Protein 8DP9 (pdb70)

InterPro domains:
  IPR000086 NUDIX hydrolase domain [PF00293] (39-153)
  IPR000086 NUDIX hydrolase domain [PS51462] (26-163)
  IPR015797 NUDIX hydrolase-like domain superfamily [SSF55811] (31-164)

Solvent-accessible surface area: 12176 Å² total; per-residue (Å²): 101,31,134,67,26,39,0,0,0,0,1,6,0,63,3,86,88,47,32,25,0,0,8,0,2,48,103,117,110,158,14,22,23,2,4,79,16,64,0,96,146,128,10,103,110,80,21,5,80,0,0,30,43,5,0,35,58,22,10,0,4,23,17,87,43,90,68,78,15,67,76,19,82,34,113,48,173,126,30,42,0,36,0,6,0,0,29,2,58,68,13,0,128,40,84,104,0,30,57,16,87,100,32,9,19,19,9,3,96,30,96,49,0,107,91,69,0,114,45,66,20,0,35,64,0,17,76,58,3,82,100,64,54,142,81,28,142,74,21,38,0,0,0,0,1,1,0,61,7,80,88,56,31,35,0,0,10,0,2,61,137,210,11,18,37,4,4,111,17,62,0,86,119,132,10,91,112,85,19,2,80,0,0,34,42,8,0,34,64,14,10,0,4,35,16,103,59,91,70,69,17,69,77,18,85,37,109,48,164,124,27,42,2,28,0,4,0,0,27,1,38,89,11,1,124,40,83,110,1,30,55,15,87,98,53,15,20,20,9,3,96,31,97,45,0,113,88,66,7,86,160,64,20,0,60,64,0,10,66,58,1,76,87,59,55

Foldseek 3Di:
DPPQEKEFEFEWEQDPVRFIKTKWWDDPVQFIGTQMDHQDPVCPVPCQVVNQVSCCQAPQFGFGWPDWFDWDADDPCRHTYIYTYTYTDGGDPDPNNPDHDDIDMDIGGLVPPQVRHDDPVRNVSCVRPVVVD/DFDPFEKEFEFEKEQDDVRFIKTKWWPLLFTGTFMDTQHPVCVVPSVVVNQVSCCQAPQFGFDWDDKFDWDADDPCSHIYIYTYTYTDGGDPDPNNPDHNDIDMDIGGLVPRCVRHDDPVRNVNCVGPSVVD

Radius of gyration: 19.18 Å; Cα contacts (8 Å, |Δi|>4): 666; chains: 2; bounding box: 40×34×60 Å

Secondary structure (DSSP, 8-state):
--TTEEEEEEEEEE-TTS-EEEEEEE----B-B-EEEEPPGGGTT-HHHHHHHHHHHHHSEEEEEEEEPPPEEE----EEEEEEEEEEEEE---GGGGSPPPEEEEEE-GGGHHHHB-SHHHHHHHHHHGGG-/-EEEEEEEEEEEEEE-TTS-EEEEEE-----B-EEEEEEGGGTT-THHHHHHHHHHHHSEEEEEEEEPPPEEE----EEEEEEEEEEEEEP--GGGGS---EEEEEE-HHHHGGG--SHHHHHHHHHHGGG-

Nearest PDB structures (foldseek):
  8dp9-assembly1_A  TM=1.008E+00  e=2.510E-28  Melampsora lini
  8dp9-assembly2_B  TM=9.997E-01  e=8.146E-26  Melampsora lini
  8dp8-assembly1_B  TM=9.880E-01  e=1.996E-24  Melampsora lini
  8dp8-assembly2_A  TM=9.921E-01  e=5.341E-24  Melampsora lini
  2duk-assembly1_A  TM=7.812E-01  e=3.404E-07  Mus musculus

Organism: Melampsora lini (NCBI:txid5261)

Sequence (265 aa):
DLENVKAIAIVYRELSDGSQTVLLAKMKGKGWMFVRGHVRRKDEEADPGVAAIREETQEETGFTGMVKQSGAPFTQPGSVITIHPHIVQVQEASKSKDTEDTVKREFLWVRPSEVRSKLQRAEMIQAWDQLHSFFFNDLENVKAIAIVYRELSDGSQTVLLAKMKGWMFVRGHVRKDEEADDPGVAAIRETQEEETGFTGMVKQSGAPFTQPGSVITIHPHIVQVQEASKSKDTEDTVKREFLWVRPSEVRSKLQRAEMIQAWDQLHSFFF

B-factor: mean 31.8, std 15.02, range [11.5, 102.67]

Structure (mmCIF, N/CA/C/O backbone):
data_8DP9
#
_entry.id   8DP9
#
_cell.length_a   80.059
_cell.length_b   80.059
_cell.length_c   293.949
_cell.angle_alpha   90.000
_cell.angle_beta   90.000
_cell.angle_gamma   120.000
#
_symmetry.space_group_name_H-M   'P 61 2 2'
#
loop_
_entity.id
_entity.type
_entity.pdbx_description
1 polymer AvrM14-B
2 non-polymer 'SULFATE ION'
3 water water
#
loop_
_atom_site.group_PDB
_atom_site.id
_atom_site.type_symbol
_atom_site.label_atom_id
_atom_site.label_alt_id
_atom_site.label_comp_id
_atom_site.label_asym_id
_atom_site.label_entity_id
_atom_site.label_seq_id
_atom_site.pdbx_PDB_ins_code
_atom_site.Cartn_x
_atom_site.Cartn_y
_atom_site.Cartn_z
_atom_site.occupancy
_atom_site.B_iso_or_equiv
_atom_site.auth_seq_id
_atom_site.auth_comp_id
_atom_site.auth_asym_id
_atom_site.auth_atom_id
_atom_site.pdbx_PDB_model_num
ATOM 1 N N . ASP A 1 7 ? -15.73000 -23.95400 19.19200 1.000 60.66780 25 ASP A N 1
ATOM 2 C CA . ASP A 1 7 ? -14.28800 -24.03500 19.00800 1.000 62.94439 25 ASP A CA 1
ATOM 3 C C . ASP A 1 7 ? -13.53700 -23.91500 20.32700 1.000 63.17336 25 ASP A C 1
ATOM 4 O O . ASP A 1 7 ? -13.92300 -23.15200 21.21700 1.000 62.54171 25 ASP A O 1
ATOM 9 N N . LEU A 1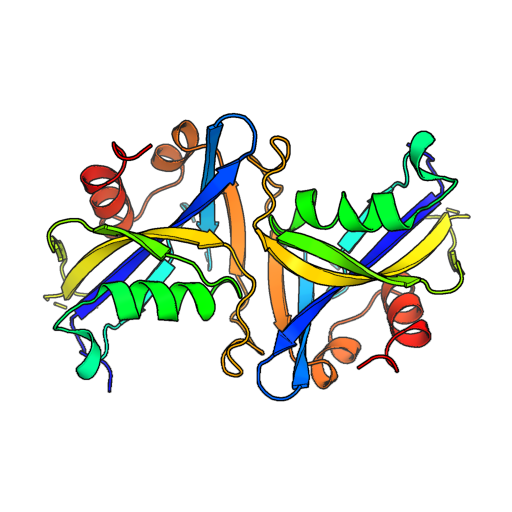 8 ? -12.45700 -24.68400 20.43900 1.000 59.17025 26 LEU A N 1
ATOM 10 C CA . LEU A 1 8 ? -11.45300 -24.48600 21.47800 1.000 60.13879 26 LEU A CA 1
ATOM 11 C C . LEU A 1 8 ? -10.56500 -23.33500 21.02200 1.000 60.89151 26 LEU A C 1
ATOM 12 O O . LEU A 1 8 ? -9.85600 -23.45900 20.02000 1.000 64.09453 26 LEU A O 1
ATOM 17 N N . GLU A 1 9 ? -10.60500 -22.20500 21.73400 1.000 62.87333 27 GLU A N 1
ATOM 18 C CA . GLU A 1 9 ? -9.95300 -21.01800 21.19200 1.000 63.02598 27 GLU A CA 1
ATOM 19 C C . GLU A 1 9 ? -8.43400 -21.14100 21.14800 1.000 63.53393 27 GLU A C 1
ATOM 20 O O . GLU A 1 9 ? -7.79700 -20.44900 20.34700 1.000 70.07682 27 GLU A O 1
ATOM 26 N N . ASN A 1 10 ? -7.83700 -22.01200 21.96500 1.000 52.87213 28 ASN A N 1
ATOM 27 C CA . ASN A 1 10 ? -6.38400 -22.13900 21.99700 1.000 44.19477 28 ASN A CA 1
ATOM 28 C C . ASN A 1 10 ? -5.89700 -23.53600 21.62600 1.000 40.70488 28 ASN A C 1
ATOM 29 O O . ASN A 1 10 ? -4.79400 -23.92500 22.01600 1.000 39.62054 28 ASN A O 1
ATOM 34 N N . VAL A 1 11 ? -6.68200 -24.29800 20.86800 1.000 38.94677 29 VAL A N 1
ATOM 35 C CA . VAL A 1 11 ? -6.25200 -25.59500 20.36200 1.000 34.98051 29 VAL A CA 1
ATOM 36 C C . VAL A 1 11 ? -6.46300 -25.60000 18.85400 1.000 35.60427 29 VAL A C 1
ATOM 37 O O . VAL A 1 11 ? -7.55900 -25.28700 18.37700 1.000 34.24095 29 VAL A O 1
ATOM 41 N N . LYS A 1 12 ? -5.40800 -25.92500 18.10800 1.000 32.48547 30 LYS A N 1
ATOM 42 C CA . LYS A 1 12 ? -5.45300 -25.91300 16.65200 1.000 31.33797 30 LYS A CA 1
ATOM 43 C C . LYS A 1 12 ? -4.95100 -27.24000 16.10700 1.000 28.01652 30 LYS A C 1
ATOM 44 O O . LYS A 1 12 ? -4.22100 -27.98100 16.77400 1.000 27.38486 30 LYS A O 1
ATOM 50 N N . ALA A 1 13 ? -5.35600 -27.53300 14.87400 1.000 24.89772 31 ALA A N 1
ATOM 51 C CA . ALA A 1 13 ? -4.85400 -28.67900 14.13500 1.000 22.61850 31 ALA A CA 1
ATOM 52 C C . ALA A 1 13 ? -4.17400 -28.19200 12.86800 1.000 18.24429 31 ALA A C 1
ATOM 53 O O . ALA A 1 13 ? -4.66200 -27.26800 12.20600 1.000 24.91351 31 ALA A O 1
ATOM 55 N N . ILE A 1 14 ? -3.03800 -28.80300 12.53800 1.000 20.77618 32 ILE A N 1
ATOM 56 C CA . ILE A 1 14 ? -2.38600 -28.60100 11.25400 1.000 18.54170 32 ILE A CA 1
ATOM 57 C C . ILE A 1 14 ? -2.45700 -29.90900 10.48600 1.000 21.19991 32 ILE A C 1
ATOM 58 O O . ILE A 1 14 ? -2.29100 -30.98900 11.06400 1.000 25.62939 32 ILE A O 1
ATOM 63 N N . ALA A 1 15 ? -2.74000 -29.81800 9.18800 1.000 20.20505 33 ALA A N 1
ATOM 64 C CA . ALA A 1 15 ? -2.70600 -30.98100 8.31400 1.000 18.42063 33 ALA A CA 1
ATOM 65 C C . ALA A 1 15 ? -1.71700 -30.69900 7.20000 1.000 19.87870 33 ALA A C 1
ATOM 66 O O . ALA A 1 15 ? -1.91400 -29.76300 6.41600 1.000 19.35495 33 ALA A O 1
ATOM 68 N N . ILE A 1 16 ? -0.64900 -31.49100 7.15100 1.000 18.54959 34 ILE A N 1
ATOM 69 C CA . ILE A 1 16 ? 0.27100 -31.50300 6.01800 1.000 18.24166 34 ILE A CA 1
ATOM 70 C C . ILE A 1 16 ? -0.35200 -32.44100 4.99200 1.000 19.05492 34 ILE A C 1
ATOM 71 O O . ILE A 1 16 ? -0.34500 -33.66200 5.16600 1.000 19.36811 34 ILE A O 1
ATOM 76 N N . VAL A 1 17 ? -0.91800 -31.86400 3.93400 1.000 18.60486 35 VAL A N 1
ATOM 77 C CA . VAL A 1 17 ? -1.72500 -32.59700 2.96700 1.000 18.79699 35 VAL A CA 1
ATOM 78 C C . VAL A 1 17 ? -0.81500 -33.07500 1.84300 1.000 18.91016 35 VAL A C 1
ATOM 79 O O . VAL A 1 17 ? -0.02600 -32.29000 1.30000 1.000 18.97333 35 VAL A O 1
ATOM 83 N N . TYR A 1 18 ? -0.91100 -34.36000 1.48900 1.000 18.17060 36 TYR A N 1
ATOM 84 C CA . TYR A 1 18 ? -0.10500 -34.87000 0.38500 1.000 18.29956 36 TYR A CA 1
ATOM 85 C C . TYR A 1 18 ? -0.92000 -35.84300 -0.45700 1.000 20.62089 36 TYR A C 1
ATOM 86 O O . TYR A 1 18 ? -1.96100 -36.35400 -0.03000 1.000 18.78909 36 TYR A O 1
ATOM 95 N N . ARG A 1 19 ? -0.42800 -36.08900 -1.67400 1.000 15.62819 37 ARG A N 1
ATOM 96 C CA . ARG A 1 19 ? -0.92100 -37.15400 -2.53700 1.000 14.74387 37 ARG A CA 1
ATOM 97 C C . ARG A 1 19 ? 0.19100 -38.15800 -2.78300 1.000 19.13650 37 ARG A C 1
ATOM 98 O O . ARG A 1 19 ? 1.35100 -37.77700 -2.96000 1.000 20.38929 37 ARG A O 1
ATOM 106 N N . GLU A 1 20 ? -0.17500 -39.43700 -2.80600 1.000 18.37589 38 GLU A N 1
ATOM 107 C CA . GLU A 1 20 ? 0.74200 -40.51100 -3.15400 1.000 19.82343 38 GLU A CA 1
ATOM 108 C C . GLU A 1 20 ? 0.76100 -40.68000 -4.66800 1.000 22.71062 38 GLU A C 1
ATOM 109 O O . GLU A 1 20 ? -0.29700 -40.81400 -5.29400 1.000 23.76864 38 GLU A O 1
ATOM 115 N N . LEU A 1 21 ? 1.95500 -40.68600 -5.25100 1.000 23.29753 39 LEU A N 1
ATOM 116 C CA . LEU A 1 21 ? 2.08300 -40.75800 -6.69800 1.000 23.91339 39 LEU A CA 1
ATOM 117 C C . LEU A 1 21 ? 2.43000 -42.17900 -7.12500 1.000 26.67951 39 LEU A C 1
ATOM 118 O O . LEU A 1 21 ? 2.77600 -43.03600 -6.31100 1.000 27.49803 39 LEU A O 1
ATOM 123 N N . SER A 1 22 ? 2.30900 -42.42400 -8.43000 1.000 28.19812 40 SER A N 1
ATOM 124 C CA . SER A 1 22 ? 2.36600 -43.78900 -8.94200 1.000 31.85908 40 SER A CA 1
ATOM 125 C C . SER A 1 22 ? 3.72400 -44.44300 -8.71800 1.000 34.98051 40 SER A C 1
ATOM 126 O O . SER A 1 22 ? 3.81400 -45.67600 -8.66300 1.000 38.72306 40 SER A O 1
ATOM 129 N N . ASP A 1 23 ? 4.78900 -43.65300 -8.60300 1.000 34.78575 41 ASP A N 1
ATOM 130 C CA . ASP A 1 23 ? 6.12700 -44.19600 -8.41100 1.000 33.43822 41 ASP A CA 1
ATOM 131 C C . ASP A 1 23 ? 6.51300 -44.32400 -6.94300 1.000 34.39360 41 ASP A C 1
ATOM 132 O O . ASP A 1 23 ? 7.66700 -44.64300 -6.64600 1.000 37.93613 41 ASP A O 1
ATOM 137 N N . GLY A 1 24 ? 5.58700 -44.08000 -6.02300 1.000 31.63011 42 GLY A N 1
ATOM 138 C CA . GLY A 1 24 ? 5.90300 -44.15300 -4.61300 1.000 31.94857 42 GLY A CA 1
ATOM 139 C C . GLY A 1 24 ? 6.43600 -42.87200 -4.01000 1.000 30.17993 42 GLY A C 1
ATOM 140 O O . GLY A 1 24 ? 6.77700 -42.86200 -2.82000 1.000 31.76697 42 GLY A O 1
ATOM 141 N N . SER A 1 25 ? 6.51800 -41.79200 -4.78400 1.000 25.94522 43 SER A N 1
ATOM 142 C CA . SER A 1 25 ? 6.87900 -40.48900 -4.24900 1.000 26.21104 43 SE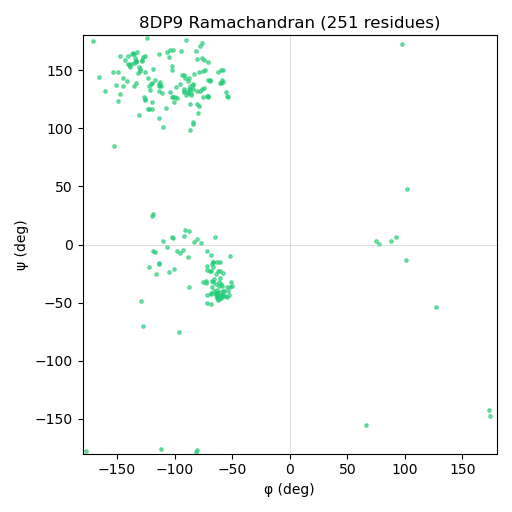R A CA 1
ATOM 143 C C . SER A 1 25 ? 5.61100 -39.75400 -3.82900 1.000 25.66887 43 SER A C 1
ATOM 144 O O . SER A 1 25 ? 4.49400 -40.23700 -4.02500 1.000 23.63704 43 SER A O 1
ATOM 147 N N . GLN A 1 26 ? 5.78400 -38.56800 -3.24200 1.000 21.70523 44 GLN A N 1
ATOM 148 C CA . GLN A 1 26 ? 4.68000 -37.77400 -2.73800 1.000 21.41046 44 GLN A CA 1
ATOM 149 C C . GLN A 1 26 ? 4.75400 -36.36500 -3.30100 1.000 21.09200 44 GLN A C 1
ATOM 150 O O . GLN A 1 26 ? 5.79800 -35.91200 -3.77400 1.000 21.97369 44 GLN A O 1
ATOM 156 N N . THR A 1 27 ? 3.62400 -35.67300 -3.23400 1.000 17.90215 45 THR A N 1
ATOM 157 C CA . THR A 1 27 ? 3.54700 -34.25500 -3.53400 1.000 17.41261 45 THR A CA 1
ATOM 158 C C . THR A 1 27 ? 2.73800 -33.58700 -2.42900 1.000 20.67616 45 THR A C 1
ATOM 159 O O . THR A 1 27 ? 1.74400 -34.15000 -1.95700 1.000 21.73418 45 THR A O 1
ATOM 163 N N . VAL A 1 28 ? 3.18400 -32.40400 -1.99100 1.000 17.89688 46 VAL A N 1
ATOM 164 C CA . VAL A 1 28 ? 2.65000 -31.74400 -0.79900 1.000 20.36560 46 VAL A CA 1
ATOM 165 C C . VAL A 1 28 ? 1.89800 -30.48400 -1.21700 1.000 18.99438 46 VAL A C 1
ATOM 166 O O . VAL A 1 28 ? 2.38100 -29.70500 -2.05000 1.000 21.10253 46 VAL A O 1
ATOM 170 N N . LEU A 1 29 ? 0.72500 -30.27200 -0.62000 1.000 19.92344 47 LEU A N 1
ATOM 171 C CA . LEU A 1 29 ? -0.09200 -29.10500 -0.92000 1.000 19.53655 47 LEU A CA 1
ATOM 172 C C . LEU A 1 29 ? 0.27600 -27.95700 0.00600 1.000 22.66324 47 LEU A C 1
ATOM 173 O O . LEU A 1 29 ? 0.30500 -28.12800 1.23000 1.000 25.62939 47 LEU A O 1
ATOM 178 N N . LEU A 1 30 ? 0.54500 -26.79200 -0.57600 1.000 21.54995 48 LEU A N 1
ATOM 179 C CA . LEU A 1 30 ? 0.78000 -25.56900 0.17600 1.000 19.24178 48 LEU A CA 1
ATOM 180 C C . LEU A 1 30 ? -0.27000 -24.53700 -0.20100 1.000 23.00802 48 LEU A C 1
ATOM 181 O O . LEU A 1 30 ? -0.78700 -24.53600 -1.32500 1.000 22.63956 48 LEU A O 1
ATOM 186 N N . ALA A 1 31 ? -0.58100 -23.65400 0.74800 1.000 22.24740 49 ALA A N 1
ATOM 187 C CA . ALA A 1 31 ? -1.59200 -22.63600 0.53900 1.000 22.99749 49 ALA A CA 1
ATOM 188 C C . ALA A 1 31 ? -1.08700 -21.28000 1.01500 1.000 26.40317 49 ALA A C 1
ATOM 189 O O . ALA A 1 31 ? -0.18500 -21.17700 1.85500 1.000 24.94773 49 ALA A O 1
ATOM 191 N N . LYS A 1 32 ? -1.70700 -20.23800 0.47200 1.000 29.34036 50 LYS A N 1
ATOM 192 C CA . LYS A 1 32 ? -1.39200 -18.86400 0.82200 1.000 33.71457 50 LYS A CA 1
ATOM 193 C C . LYS A 1 32 ? -2.65200 -18.03400 0.64300 1.000 42.76039 50 LYS A C 1
ATOM 194 O O . LYS A 1 32 ? -3.39800 -18.21400 -0.32900 1.000 39.69686 50 LYS A O 1
ATOM 200 N N . MET A 1 33 ? -2.90000 -17.14400 1.59700 1.000 50.05600 51 MET A N 1
ATOM 201 C CA . MET A 1 33 ? -3.96400 -16.15600 1.46100 1.000 57.70692 51 MET A CA 1
ATOM 202 C C . MET A 1 33 ? -3.36100 -14.97000 0.72100 1.000 65.88158 51 MET A C 1
ATOM 203 O O . MET A 1 33 ? -2.66800 -14.14200 1.31600 1.000 71.42172 51 MET A O 1
ATOM 208 N N . LYS A 1 34 ? -3.60600 -14.90600 -0.58900 1.000 68.03447 52 LYS A N 1
ATOM 209 C CA . LYS A 1 34 ? -2.98000 -13.89100 -1.43100 1.000 75.14848 52 LYS A CA 1
ATOM 210 C C . LYS A 1 34 ? -3.25800 -12.49100 -0.89400 1.000 76.14860 52 LYS A C 1
ATOM 211 O O . LYS A 1 34 ? -4.40100 -12.14300 -0.58000 1.000 77.23821 52 LYS A O 1
ATOM 217 N N . GLY A 1 35 ? -2.21700 -11.70100 -0.77600 1.000 75.20639 53 GLY A N 1
ATOM 218 C CA . GLY A 1 35 ? -2.40000 -10.39700 -0.21100 1.000 75.15901 53 GLY A CA 1
ATOM 219 C C . GLY A 1 35 ? -1.91000 -10.47400 1.21100 1.000 77.21715 53 GLY A C 1
ATOM 220 O O . GLY A 1 35 ? -0.73000 -10.73200 1.41700 1.000 80.22804 53 GLY A O 1
ATOM 221 N N . LYS A 1 40 ? 5.20500 -13.70400 4.53500 1.000 59.44134 58 LYS A N 1
ATOM 222 C CA . LYS A 1 40 ? 4.86700 -14.68100 5.56600 1.000 53.87488 58 LYS A CA 1
ATOM 223 C C . LYS A 1 40 ? 4.77800 -16.09700 4.96800 1.000 47.85837 58 LYS A C 1
ATOM 224 O O . LYS A 1 40 ? 4.42900 -17.06300 5.65700 1.000 42.54457 58 LYS A O 1
ATOM 230 N N . GLY A 1 41 ? 5.14800 -16.20900 3.69100 1.000 42.19980 59 GLY A N 1
ATOM 231 C CA . GLY A 1 41 ? 5.36400 -17.48600 3.02100 1.000 40.20219 59 GLY A CA 1
ATOM 232 C C . GLY A 1 41 ? 4.10500 -18.32000 2.86600 1.000 38.03351 59 GLY A C 1
ATOM 233 O O . GLY A 1 41 ? 2.97600 -17.81200 2.83600 1.000 41.39444 59 GLY A O 1
ATOM 234 N N . TRP A 1 42 ? 4.30500 -19.63300 2.75900 1.000 29.06138 60 TRP A N 1
ATOM 235 C CA . TRP A 1 42 ? 3.22600 -20.57500 2.50200 1.000 24.68980 60 TRP A CA 1
ATOM 236 C C . TRP A 1 42 ? 2.89800 -21.37700 3.75300 1.000 24.76350 60 TRP A C 1
ATOM 237 O O . TRP A 1 42 ? 3.65700 -21.39200 4.73000 1.000 26.33474 60 TRP A O 1
ATOM 248 N N . MET A 1 43 ? 1.74900 -22.05100 3.71600 1.000 23.57651 61 MET A N 1
ATOM 249 C CA . MET A 1 43 ? 1.26000 -22.76000 4.89000 1.000 26.49265 61 MET A CA 1
ATOM 250 C C . MET A 1 43 ? 0.57700 -24.07300 4.53100 1.000 20.50772 61 MET A C 1
ATOM 251 O O . MET A 1 43 ? 0.11900 -24.30400 3.40400 1.000 22.67114 61 MET A O 1
ATOM 256 N N . PHE A 1 44 ? 0.51700 -24.93800 5.53500 1.000 21.49731 62 PHE A N 1
ATOM 257 C CA . PHE A 1 44 ? -0.29800 -26.13600 5.50900 1.000 20.26559 62 PHE A CA 1
ATOM 258 C C . PHE A 1 44 ? -1.74600 -25.78700 5.83600 1.000 20.02872 62 PHE A C 1
ATOM 259 O O . PHE A 1 44 ? -2.10900 -24.62600 6.02200 1.000 26.64530 62 PHE A O 1
ATOM 267 N N . VAL A 1 45 ? -2.59300 -26.81100 5.90900 1.000 20.53141 63 VAL A N 1
ATOM 268 C CA . VAL A 1 45 ? -3.96900 -26.62700 6.35500 1.000 20.41034 63 VAL A CA 1
ATOM 269 C C . VAL A 1 45 ? -3.97700 -26.42500 7.86700 1.000 21.07884 63 VAL A C 1
ATOM 270 O O . VAL A 1 45 ? -3.27600 -27.12700 8.60500 1.000 22.15792 63 VAL A O 1
ATOM 274 N N . ARG A 1 46 ? -4.73500 -25.43200 8.33700 1.000 22.67377 64 ARG A N 1
ATOM 275 C CA . ARG A 1 46 ? -4.76300 -25.08900 9.75700 1.000 24.00025 64 ARG A CA 1
ATOM 276 C C . ARG A 1 46 ? -6.16500 -24.63700 10.14400 1.000 27.20589 64 ARG A C 1
ATOM 277 O O . ARG A 1 46 ? -6.84900 -23.97500 9.35600 1.000 26.20314 64 ARG A O 1
ATOM 285 N N . GLY A 1 47 ? -6.58900 -24.99300 11.35400 1.000 28.46657 65 GLY A N 1
ATOM 286 C CA . GLY A 1 47 ? -7.87700 -24.54600 11.85300 1.000 31.07478 65 GLY A CA 1
ATOM 287 C C . GLY A 1 47 ? -8.03200 -24.88300 13.32000 1.000 31.20901 65 GLY A C 1
ATOM 288 O O . GLY A 1 47 ? -7.18800 -25.54300 13.92700 1.000 33.10397 65 GLY A O 1
ATOM 289 N N . HIS A 1 48 ? -9.13400 -24.41600 13.88400 1.000 32.58812 66 HIS A N 1
ATOM 290 C CA . HIS A 1 48 ? -9.41000 -24.69900 15.27900 1.000 36.03853 66 HIS A CA 1
ATOM 291 C C . HIS A 1 48 ? -9.95300 -26.11200 15.45000 1.000 36.11486 66 HIS A C 1
ATOM 292 O O . HIS A 1 48 ? -10.63000 -26.65900 14.57400 1.000 37.43870 66 HIS A O 1
ATOM 299 N N . VAL A 1 49 ? -9.63800 -26.69800 16.59500 1.000 36.99654 67 VAL A N 1
ATOM 300 C CA . VAL A 1 49 ? -10.21400 -27.96600 17.02500 1.000 36.18855 67 VAL A CA 1
ATOM 301 C C . VAL A 1 49 ? -11.48600 -27.65700 17.81000 1.000 38.33881 67 VAL A C 1
ATOM 302 O O . VAL A 1 49 ? -11.45200 -26.90600 18.79100 1.000 40.38905 67 VAL A O 1
ATOM 306 N N A ARG A 1 50 ? -12.60900 -28.22500 17.37500 0.500 37.56766 68 ARG A N 1
ATOM 307 N N B ARG A 1 50 ? -12.60900 -28.22600 17.37700 0.500 37.67294 68 ARG A N 1
ATOM 308 C CA A ARG A 1 50 ? -13.86100 -28.04300 18.09200 0.500 38.60200 68 ARG A CA 1
ATOM 309 C CA B ARG A 1 50 ? -13.86100 -28.04000 18.09200 0.500 38.86782 68 ARG A CA 1
ATOM 310 C C A ARG A 1 50 ? -13.84000 -28.82000 19.40600 0.500 38.89940 68 ARG A C 1
ATOM 311 C C B ARG A 1 50 ? -13.84700 -28.82500 19.40200 0.500 38.86782 68 ARG A C 1
ATOM 312 O O A ARG A 1 50 ? -13.08100 -29.77800 19.57900 0.500 43.05779 68 ARG A O 1
ATOM 313 O O B ARG A 1 50 ? -13.09700 -29.79200 19.56800 0.500 42.75249 68 ARG A O 1
ATOM 328 N N . LYS A 1 51 ? -14.69300 -28.39000 20.34200 1.000 43.81841 69 LYS A N 1
ATOM 329 C CA . LYS A 1 51 ? -14.76900 -29.06500 21.63800 1.000 46.02394 69 LYS A CA 1
ATOM 330 C C . LYS A 1 51 ? -15.05600 -30.55100 21.47100 1.000 45.84234 69 LYS A C 1
ATOM 331 O O . LYS A 1 51 ? -14.45500 -31.38900 22.15400 1.000 47.23987 69 LYS A O 1
ATOM 337 N N . ASP A 1 52 ? -15.93300 -30.90000 20.53500 1.000 46.56348 70 ASP A N 1
ATOM 338 C CA . ASP A 1 52 ? -16.27100 -32.29300 20.28600 1.000 49.01904 70 ASP A CA 1
ATOM 339 C C . ASP A 1 52 ? -15.20900 -33.04300 19.48700 1.000 45.46335 70 ASP A C 1
ATOM 340 O O . ASP A 1 52 ? -15.40100 -34.22800 19.20000 1.000 46.00552 70 ASP A O 1
ATOM 345 N N . GLU A 1 53 ? -14.10100 -32.39300 19.12300 1.000 39.88899 71 GLU A N 1
ATOM 346 C CA . GLU A 1 53 ? -12.97600 -33.06500 18.48600 1.000 40.86543 71 GLU A CA 1
ATOM 347 C C . GLU A 1 53 ? -11.76000 -33.16200 19.39500 1.000 41.05755 71 GLU A C 1
ATOM 348 O O . GLU A 1 53 ? -10.72200 -33.67800 18.97000 1.000 37.02549 71 GLU A O 1
ATOM 354 N N . GLU A 1 54 ? -11.86800 -32.70800 20.64500 1.000 45.58441 72 GLU A N 1
ATOM 355 C CA . GLU A 1 54 ? -10.67900 -32.60600 21.47800 1.000 51.57197 72 GLU A CA 1
ATOM 356 C C . GLU A 1 54 ? -10.08100 -33.97800 21.77800 1.000 48.37948 72 GLU A C 1
ATOM 357 O O . GLU A 1 54 ? -8.85900 -34.09900 21.92500 1.000 46.04499 72 GLU A O 1
ATOM 363 N N . ALA A 1 55 ? -10.90900 -35.02800 21.82000 1.000 45.71864 73 ALA A N 1
ATOM 364 C CA . ALA A 1 55 ? -10.39000 -36.37200 22.05900 1.000 44.26583 73 ALA A CA 1
ATOM 365 C C . ALA A 1 55 ? -9.62300 -36.93800 20.86500 1.000 43.79472 73 ALA A C 1
ATOM 366 O O . ALA A 1 55 ? -8.83700 -37.87400 21.04400 1.000 46.17133 73 ALA A O 1
ATOM 368 N N . ASP A 1 56 ? -9.80900 -36.37500 19.67300 1.000 39.09942 74 ASP A N 1
ATOM 369 C CA . ASP A 1 56 ? -9.07300 -36.82400 18.49200 1.000 40.18377 74 ASP A CA 1
ATOM 370 C C . ASP A 1 56 ? -8.93800 -35.68300 17.51900 1.000 35.21475 74 ASP A C 1
ATOM 371 O O . ASP A 1 56 ? -9.73600 -35.55300 16.64600 1.000 36.93601 74 ASP A O 1
ATOM 376 N N . PRO A 1 57 ? -7.93200 -34.84000 17.70100 1.000 31.40113 75 PRO A N 1
ATOM 377 C CA . PRO A 1 57 ? -7.75900 -33.69500 16.79300 1.000 33.08555 75 PRO A CA 1
ATOM 378 C C . PRO A 1 57 ? -7.54800 -34.09300 15.34100 1.000 29.04032 75 PRO A C 1
ATOM 379 O O . PRO A 1 57 ? -7.67000 -33.23100 14.45700 1.000 27.89019 75 PRO A O 1
ATOM 383 N N . GLY A 1 58 ? -7.23800 -35.36000 15.06100 1.000 26.67951 76 GLY A N 1
ATOM 384 C CA . GLY A 1 58 ? -7.16300 -35.79000 13.67200 1.000 27.41118 76 GLY A CA 1
ATOM 385 C C . GLY A 1 58 ? -8.47900 -35.62300 12.93700 1.000 25.69519 76 GLY A C 1
ATOM 386 O O . GLY A 1 58 ? -8.49200 -35.42800 11.72300 1.000 25.00826 76 GLY A O 1
ATOM 387 N N . VAL A 1 59 ? -9.60300 -35.69900 13.66000 1.000 29.85095 77 VAL A N 1
ATOM 388 C CA . VAL A 1 59 ? -10.90400 -35.41500 13.05400 1.000 28.90083 77 VAL A CA 1
ATOM 389 C C . VAL A 1 59 ? -10.97100 -33.97000 12.58100 1.000 28.26655 77 VAL A C 1
ATOM 390 O O . VAL A 1 59 ? -11.50700 -33.67100 11.49900 1.000 26.25052 77 VAL A O 1
ATOM 394 N N . ALA A 1 60 ? -10.44200 -33.04900 13.39200 1.000 28.05600 78 ALA A N 1
ATOM 395 C CA . ALA A 1 60 ? -10.37300 -31.65100 12.98500 1.000 25.38462 78 ALA A CA 1
ATOM 396 C C . ALA A 1 60 ? -9.48400 -31.48200 11.75900 1.000 27.29275 78 ALA A C 1
ATOM 397 O O . ALA A 1 60 ? -9.80400 -30.69700 10.85900 1.000 24.83982 78 ALA A O 1
ATOM 399 N N . ALA A 1 61 ? -8.36900 -32.21900 11.70100 1.000 22.40005 79 ALA A N 1
ATOM 400 C CA . ALA A 1 61 ? -7.46400 -32.09000 10.56400 1.000 20.80776 79 ALA A CA 1
ATOM 401 C C . ALA A 1 61 ? -8.14700 -32.50500 9.26600 1.000 22.43690 79 ALA A C 1
ATOM 402 O O . ALA A 1 61 ? -7.98500 -31.84500 8.23200 1.000 22.35531 79 ALA A O 1
ATOM 404 N N . ILE A 1 62 ? -8.92300 -33.59300 9.30200 1.000 22.55534 80 ILE A N 1
ATOM 405 C CA . ILE A 1 62 ? -9.63500 -34.04200 8.10700 1.000 18.75751 80 ILE A CA 1
ATOM 406 C C . ILE A 1 62 ? -10.73300 -33.05100 7.73900 1.000 23.57914 80 ILE A C 1
ATOM 407 O O . ILE A 1 62 ? -10.91300 -32.71600 6.56000 1.000 22.59745 80 ILE A O 1
ATOM 412 N N . ARG A 1 63 ? -11.47000 -32.54900 8.74000 1.000 24.23185 81 ARG A N 1
ATOM 413 C CA . ARG A 1 63 ? -12.54200 -31.59200 8.46900 1.000 24.46609 81 ARG A CA 1
ATOM 414 C C . ARG A 1 63 ? -11.99500 -30.32500 7.82700 1.000 22.62377 81 ARG A C 1
ATOM 415 O O . ARG A 1 63 ? -12.55000 -29.82400 6.83600 1.000 23.65284 81 ARG A O 1
ATOM 423 N N . GLU A 1 64 ? -10.90700 -29.78400 8.38600 1.000 21.12359 82 GLU A N 1
ATOM 424 C CA A GLU A 1 64 ? -10.30200 -28.57300 7.83600 0.560 21.41309 82 GLU A CA 1
ATOM 425 C CA B GLU A 1 64 ? -10.33900 -28.56800 7.82300 0.440 22.35268 82 GLU A CA 1
ATOM 426 C C . GLU A 1 64 ? -9.76300 -28.81700 6.43300 1.000 23.57125 82 GLU A C 1
ATOM 427 O O . GLU A 1 64 ? -9.83000 -27.93000 5.56900 1.000 22.42111 82 GLU A O 1
ATOM 438 N N . THR A 1 65 ? -9.20300 -30.00500 6.19700 1.000 21.04200 83 THR A N 1
ATOM 439 C CA . THR A 1 65 ? -8.72000 -30.33000 4.86000 1.000 21.28150 83 THR A CA 1
ATOM 440 C C . THR A 1 65 ? -9.86700 -30.26800 3.85400 1.000 19.24441 83 THR A C 1
ATOM 441 O O . THR A 1 65 ? -9.74000 -29.65600 2.78600 1.000 22.36321 83 THR A O 1
ATOM 445 N N . GLN A 1 66 ? -11.01300 -30.85100 4.20100 1.000 17.57579 84 GLN A N 1
ATOM 446 C CA . GLN A 1 66 ? -12.16900 -30.79200 3.30400 1.000 17.98374 84 GLN A CA 1
ATOM 447 C C . GLN A 1 66 ? -12.63700 -29.35900 3.08900 1.000 24.79508 84 GLN A C 1
ATOM 448 O O . GLN A 1 66 ? -12.90500 -28.94100 1.95000 1.000 20.96567 84 GLN A O 1
ATOM 454 N N . GLU A 1 67 ? -12.77700 -28.59800 4.18000 1.000 22.92117 85 GLU A N 1
ATOM 455 C CA . GLU A 1 67 ? -13.28900 -27.23400 4.08500 1.000 22.17634 85 GLU A CA 1
ATOM 456 C C . GLU A 1 67 ? -12.39500 -26.35000 3.22900 1.000 20.89987 85 GLU A C 1
ATOM 457 O O . GLU A 1 67 ? -12.88900 -25.45900 2.52700 1.000 25.03721 85 GLU A O 1
ATOM 463 N N . GLU A 1 68 ? -11.07900 -26.55900 3.28700 1.000 21.22360 86 GLU A N 1
ATOM 464 C CA . GLU A 1 68 ? -10.15500 -25.69300 2.55900 1.000 22.43690 86 GLU A CA 1
ATOM 465 C C . GLU A 1 68 ? -9.89800 -26.15100 1.12600 1.000 21.96316 86 GLU A C 1
ATOM 466 O O . GLU A 1 68 ? -9.76400 -25.30900 0.22700 1.000 24.11079 86 GLU A O 1
ATOM 472 N N . THR A 1 69 ? -9.84000 -27.46400 0.88100 1.000 21.12095 87 THR A N 1
ATOM 473 C CA . THR A 1 69 ? -9.34200 -27.98200 -0.39100 1.000 20.51035 87 THR A CA 1
ATOM 474 C C . THR A 1 69 ? -10.37400 -28.69200 -1.24600 1.000 22.45006 87 THR A C 1
ATOM 475 O O . THR A 1 69 ? -10.10900 -28.90600 -2.43500 1.000 24.31344 87 THR A O 1
ATOM 479 N N . GLY A 1 70 ? -11.51800 -29.08000 -0.68900 1.000 19.64183 88 GLY A N 1
ATOM 480 C CA . GLY A 1 70 ? -12.45100 -29.90800 -1.43300 1.000 19.93134 88 GLY A CA 1
ATOM 481 C C . GLY A 1 70 ? -12.04500 -31.36000 -1.56500 1.000 18.96280 88 GLY A C 1
ATOM 482 O O . GLY A 1 70 ? -12.75700 -32.12700 -2.23200 1.000 22.83695 88 GLY A O 1
ATOM 483 N N . PHE A 1 71 ? -10.93400 -31.75400 -0.94200 1.000 20.47614 89 PHE A N 1
ATOM 484 C CA . PHE A 1 71 ? -10.40400 -33.10600 -0.90300 1.000 21.51047 89 PHE A CA 1
ATOM 485 C C . PHE A 1 71 ? -10.75100 -33.70300 0.45600 1.000 20.93672 89 PHE A C 1
ATOM 486 O O . PHE A 1 71 ? -10.75700 -32.99300 1.46500 1.000 21.45257 89 PHE A O 1
ATOM 494 N N . THR A 1 72 ? -10.93300 -35.02000 0.51100 1.000 20.89461 90 THR A N 1
ATOM 495 C CA . THR A 1 72 ? -10.90300 -35.68000 1.81000 1.000 20.93935 90 THR A CA 1
ATOM 496 C C . THR A 1 72 ? -9.85500 -36.78500 1.77100 1.000 21.93421 90 THR A C 1
ATOM 497 O O . THR A 1 72 ? -9.20400 -37.01400 0.75000 1.000 21.56574 90 THR A O 1
ATOM 501 N N . GLY A 1 73 ? -9.67100 -37.46200 2.89900 1.000 21.19728 91 GLY A N 1
ATOM 502 C CA . GLY A 1 73 ? -8.64900 -38.49000 2.98000 1.000 21.23149 91 GLY A CA 1
ATOM 503 C C . GLY A 1 73 ? -8.50500 -39.04400 4.38500 1.000 23.38438 91 GLY A C 1
ATOM 504 O O . GLY A 1 73 ? -9.49700 -39.11600 5.12800 1.000 23.30279 91 GLY A O 1
ATOM 505 N N . MET A 1 74 ? -7.29100 -39.44600 4.76300 1.000 19.64972 92 MET A N 1
ATOM 506 C CA . MET A 1 74 ? -7.08700 -40.02900 6.08300 1.000 22.26846 92 MET A CA 1
ATOM 507 C C . MET A 1 74 ? -5.83700 -39.44600 6.73000 1.000 23.43965 92 MET A C 1
ATOM 508 O O . MET A 1 74 ? -4.87900 -39.05400 6.05800 1.000 22.96591 92 MET A O 1
ATOM 513 N N . VAL A 1 75 ? -5.80800 -39.50100 8.05500 1.000 19.80237 93 VAL A N 1
ATOM 514 C CA . VAL A 1 75 ? -4.58200 -39.18800 8.78300 1.000 22.04475 93 VAL A CA 1
ATOM 515 C C . VAL A 1 75 ? -3.61300 -40.35500 8.65000 1.000 21.93947 93 VAL A C 1
ATOM 516 O O . VAL A 1 75 ? -3.96000 -41.50400 8.95300 1.000 22.85274 93 VAL A O 1
ATOM 520 N N . LYS A 1 76 ? -2.38700 -40.06200 8.21600 1.000 21.63417 94 LYS A N 1
ATOM 521 C CA . LYS A 1 76 ? -1.34000 -41.07000 8.13500 1.000 23.62389 94 LYS A CA 1
ATOM 522 C C . LYS A 1 76 ? -0.38300 -41.00200 9.30700 1.000 25.09511 94 LYS A C 1
ATOM 523 O O . LYS A 1 76 ? 0.29500 -41.99500 9.59700 1.000 26.76374 94 LYS A O 1
ATOM 529 N N . GLN A 1 77 ? -0.31400 -39.86200 9.98600 1.000 24.14237 95 GLN A N 1
ATOM 530 C CA . GLN A 1 77 ? 0.60400 -39.72600 11.10500 1.000 26.82690 95 GLN A CA 1
ATOM 531 C C . GLN A 1 77 ? 0.12300 -38.56400 11.95800 1.000 27.10588 95 GLN A C 1
ATOM 532 O O . GLN A 1 77 ? -0.19700 -37.49900 11.42300 1.000 24.63453 95 GLN A O 1
ATOM 538 N N . SER A 1 78 ? 0.04200 -38.77300 13.27200 1.000 31.07215 96 SER A N 1
ATOM 539 C CA . SER A 1 78 ? -0.23600 -37.69400 14.21200 1.000 27.50856 96 SER A CA 1
ATOM 540 C C . SER A 1 78 ? 1.03300 -37.38000 14.98300 1.000 27.46645 96 SER A C 1
ATOM 541 O O . SER A 1 78 ? 1.54500 -38.23300 15.72000 1.000 30.35627 96 SER A O 1
ATOM 544 N N . GLY A 1 79 ? 1.52500 -36.15700 14.83100 1.000 23.36596 97 GLY A N 1
ATOM 545 C CA . GLY A 1 79 ? 2.69600 -35.74300 15.56700 1.000 23.35543 97 GLY A CA 1
ATOM 546 C C . GLY A 1 79 ? 2.37000 -35.30700 16.98200 1.000 23.15014 97 GLY A C 1
ATOM 547 O O . GLY A 1 79 ? 1.21600 -35.08700 17.36400 1.000 25.14249 97 GLY A O 1
ATOM 548 N N . ALA A 1 80 ? 3.42700 -35.19400 17.77100 1.000 22.80010 98 ALA A N 1
ATOM 549 C CA . ALA A 1 80 ? 3.29100 -34.67600 19.12100 1.000 23.07382 98 ALA A CA 1
ATOM 550 C C . ALA A 1 80 ? 2.74600 -33.25100 19.08200 1.000 23.24489 98 ALA A C 1
ATOM 551 O O . ALA A 1 80 ? 3.17800 -32.44500 18.25100 1.000 24.56347 98 ALA A O 1
ATOM 553 N N . PRO A 1 81 ? 1.82600 -32.89300 19.97600 1.000 24.20553 99 PRO A N 1
ATOM 554 C CA . PRO A 1 81 ? 1.41800 -31.48800 20.07000 1.000 24.71349 99 PRO A CA 1
ATOM 555 C C . PRO A 1 81 ? 2.61200 -30.59300 20.35800 1.000 23.92655 99 PRO A C 1
ATOM 556 O O . PRO A 1 81 ? 3.58000 -30.99900 21.01200 1.000 26.48475 99 PRO A O 1
ATOM 560 N N . PHE A 1 82 ? 2.53600 -29.35700 19.87700 1.000 21.11043 100 PHE A N 1
ATOM 561 C CA . PHE A 1 82 ? 3.52600 -28.36100 20.26200 1.000 22.77115 100 PHE A CA 1
ATOM 562 C C . PHE A 1 82 ? 2.83600 -27.05500 20.62700 1.000 22.66061 100 PHE A C 1
ATOM 563 O O . PHE A 1 82 ? 1.67400 -26.81900 20.28700 1.000 26.23736 100 PHE A O 1
ATOM 571 N N . THR A 1 83 ? 3.55700 -26.21400 21.36000 1.000 20.35507 101 THR A N 1
ATOM 572 C CA . THR A 1 83 ? 2.99000 -24.98400 21.88400 1.000 24.43188 101 THR A CA 1
ATOM 573 C C . THR A 1 83 ? 3.64200 -23.77800 21.22300 1.000 25.69782 101 THR A C 1
ATOM 574 O O . THR A 1 83 ? 4.85000 -23.77000 20.98100 1.000 33.38558 101 THR A O 1
ATOM 578 N N . GLN A 1 84 ? 2.83000 -22.77500 20.91500 1.000 26.63214 102 GLN A N 1
ATOM 579 C CA . GLN A 1 84 ? 3.29100 -21.51600 20.35900 1.000 30.15888 102 GLN A CA 1
ATOM 580 C C . GLN A 1 84 ? 2.68500 -20.36500 21.14200 1.000 35.50689 102 GLN A C 1
ATOM 581 O O . GLN A 1 84 ? 1.60000 -20.50100 21.71800 1.000 36.63071 102 GLN A O 1
ATOM 587 N N . PRO A 1 85 ? 3.35700 -19.22100 21.17600 1.000 35.15685 103 PRO A N 1
ATOM 588 C CA . PRO A 1 85 ? 2.77600 -18.05900 21.84900 1.000 40.96017 103 PRO A CA 1
ATOM 589 C C . PRO A 1 85 ? 1.60200 -17.50900 21.05900 1.000 47.78731 103 PRO A C 1
ATOM 590 O O . PRO A 1 85 ? 1.46300 -17.72800 19.85400 1.000 44.40269 103 PRO A O 1
ATOM 594 N N . GLY A 1 86 ? 0.72900 -16.80500 21.77100 1.000 52.25627 104 GLY A N 1
ATOM 595 C CA . GLY A 1 86 ? -0.38900 -16.16400 21.12200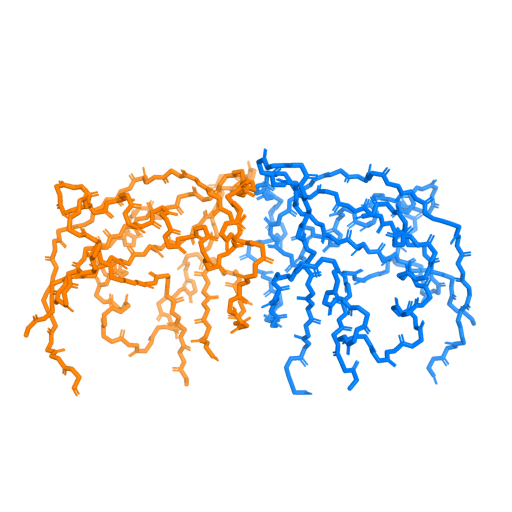 1.000 59.26500 104 GLY A CA 1
ATOM 596 C C . GLY A 1 86 ? 0.03000 -14.93200 20.34700 1.000 67.36071 104 GLY A C 1
ATOM 597 O O . GLY A 1 86 ? 1.08400 -14.33800 20.58400 1.000 66.50008 104 GLY A O 1
ATOM 598 N N . SER A 1 87 ? -0.81700 -14.55700 19.38500 1.000 73.25089 105 SER A N 1
ATOM 599 C CA . SER A 1 87 ? -0.60700 -13.31100 18.65600 1.000 79.50427 105 SER A CA 1
ATOM 600 C C . SER A 1 87 ? -0.74700 -12.11300 19.58700 1.000 83.49422 105 SER A C 1
ATOM 601 O O . SER A 1 87 ? 0.14700 -11.26300 19.66700 1.000 84.72068 105 SER A O 1
ATOM 604 N N . VAL A 1 93 ? -1.20200 -19.21300 25.24200 1.000 51.98255 111 VAL A N 1
ATOM 605 C CA . VAL A 1 93 ? -0.47400 -20.20000 24.45900 1.000 44.01844 111 VAL A CA 1
ATOM 606 C C . VAL A 1 93 ? -1.45700 -20.96100 23.58500 1.000 42.67880 111 VAL A C 1
ATOM 607 O O . VAL A 1 93 ? -2.60400 -21.20400 23.98100 1.000 44.73431 111 VAL A O 1
ATOM 611 N N . ILE A 1 94 ? -1.01300 -21.29100 22.37400 1.000 37.78348 112 ILE A N 1
ATOM 612 C CA . ILE A 1 94 ? -1.75800 -22.12600 21.44200 1.000 33.67509 112 ILE A CA 1
ATOM 613 C C . ILE A 1 94 ? -1.12300 -23.50500 21.44800 1.000 32.84341 112 ILE A C 1
ATOM 614 O O . ILE A 1 94 ? 0.10100 -23.63200 21.32100 1.000 33.36189 112 ILE A O 1
ATOM 619 N N . THR A 1 95 ? -1.94400 -24.53700 21.58900 1.000 31.35113 113 THR A N 1
ATOM 620 C CA . THR A 1 95 ? -1.48800 -25.91200 21.43800 1.000 29.76936 113 THR A CA 1
ATOM 621 C C . THR A 1 95 ? -1.87900 -26.39300 20.04600 1.000 29.27983 113 THR A C 1
ATOM 622 O O . THR A 1 95 ? -3.05700 -26.35400 19.68400 1.000 28.29023 113 THR A O 1
ATOM 626 N N . ILE A 1 96 ? -0.89000 -26.81800 19.26100 1.000 24.73981 114 ILE A N 1
ATOM 627 C CA . ILE A 1 96 ? -1.10200 -27.18600 17.86400 1.000 26.77426 114 ILE A CA 1
ATOM 628 C C . ILE A 1 96 ? -0.86200 -28.68000 17.71100 1.000 27.10325 114 ILE A C 1
ATOM 629 O O . ILE A 1 96 ? 0.14700 -29.21200 18.19300 1.000 25.36883 114 ILE A O 1
ATOM 634 N N . HIS A 1 97 ? -1.79400 -29.35300 17.03700 1.000 22.06844 115 HIS A N 1
ATOM 635 C CA . HIS A 1 97 ? -1.71500 -30.78800 16.80500 1.000 25.71361 115 HIS A CA 1
ATOM 636 C C . HIS A 1 97 ? -1.43500 -31.01900 15.32900 1.000 22.60534 115 HIS A C 1
ATOM 637 O O . HIS A 1 97 ? -2.35000 -30.91800 14.50200 1.000 21.93421 115 HIS A O 1
ATOM 644 N N . PRO A 1 98 ? -0.19000 -31.30800 14.94400 1.000 20.69722 116 PRO A N 1
ATOM 645 C CA . PRO A 1 98 ? 0.13500 -31.48000 13.52400 1.000 23.90550 116 PRO A CA 1
ATOM 646 C C . PRO A 1 98 ? -0.08400 -32.91200 13.06500 1.000 21.57364 116 PRO A C 1
ATOM 647 O O . PRO A 1 98 ? 0.14200 -33.87300 13.80700 1.000 22.73167 116 PRO A O 1
ATOM 651 N N . HIS A 1 99 ? -0.55400 -33.04400 11.82200 1.000 19.54445 117 HIS A N 1
ATOM 652 C CA . HIS A 1 99 ? -0.83800 -34.33700 11.22300 1.000 19.32337 117 HIS A CA 1
ATOM 653 C C . HIS A 1 99 ? -0.34700 -34.33900 9.79000 1.000 19.88659 117 HIS A C 1
ATOM 654 O O . HIS A 1 99 ? -0.23000 -33.28900 9.14900 1.000 21.91842 117 HIS A O 1
ATOM 661 N N . ILE A 1 100 ? -0.06800 -35.53900 9.29800 1.000 19.10229 118 ILE A N 1
ATOM 662 C CA . ILE A 1 100 ? 0.04800 -35.78800 7.86600 1.000 20.97094 118 ILE A CA 1
ATOM 663 C C . ILE A 1 100 ? -1.26100 -36.39200 7.40400 1.000 19.01017 118 ILE A C 1
ATOM 664 O O . ILE A 1 100 ? -1.72800 -37.38300 7.97900 1.000 21.18938 118 ILE A O 1
ATOM 669 N N . VAL A 1 101 ? -1.85400 -35.79200 6.37300 1.000 20.22348 119 VAL A N 1
ATOM 670 C CA . VAL A 1 101 ? -3.12800 -36.23100 5.82600 1.000 21.60259 119 VAL A CA 1
ATOM 671 C C . VAL A 1 101 ? -2.89300 -36.61200 4.37500 1.000 17.84424 119 VAL A C 1
ATOM 672 O O . VAL A 1 101 ? -2.41500 -35.79200 3.58000 1.000 20.07872 119 VAL A O 1
ATOM 676 N N . GLN A 1 102 ? -3.21200 -37.85600 4.02700 1.000 17.87056 120 GLN A N 1
ATOM 677 C CA . GLN A 1 102 ? -3.24100 -38.25300 2.62700 1.000 16.16773 120 GLN A CA 1
ATOM 678 C C . GLN A 1 102 ? -4.62100 -37.93000 2.07100 1.000 19.18388 120 GLN A C 1
ATOM 679 O O . GLN A 1 102 ? -5.62300 -38.43900 2.57900 1.000 21.34993 120 GLN A O 1
ATOM 685 N N . VAL A 1 103 ? -4.69000 -37.09400 1.02600 1.000 17.61790 121 VAL A N 1
ATOM 686 C CA . VAL A 1 103 ? -5.98000 -36.89200 0.37800 1.000 16.28880 121 VAL A CA 1
ATOM 687 C C . VAL A 1 103 ? -6.13200 -37.94800 -0.69600 1.000 18.82594 121 VAL A C 1
ATOM 688 O O . VAL A 1 103 ? -5.15900 -38.32100 -1.37100 1.000 23.26858 121 VAL A O 1
ATOM 692 N N . GLN A 1 104 ? -7.34800 -38.47300 -0.81500 1.000 17.64685 122 GLN A N 1
ATOM 693 C CA . GLN A 1 104 ? -7.60000 -39.64200 -1.65100 1.000 18.91806 122 GLN A CA 1
ATOM 694 C C . GLN A 1 104 ? -8.76400 -39.43100 -2.60800 1.000 24.76876 122 GLN A C 1
ATOM 695 O O . GLN A 1 104 ? -8.66800 -39.76000 -3.78800 1.000 32.38020 122 GLN A O 1
ATOM 701 N N . GLU A 1 105 ? -9.88400 -38.94700 -2.10300 1.000 29.91674 123 GLU A N 1
ATOM 702 C CA . GLU A 1 105 ? -11.05500 -38.70800 -2.93000 1.000 35.40161 123 GLU A CA 1
ATOM 703 C C . GLU A 1 105 ? -11.52800 -37.27200 -2.76800 1.000 28.45078 123 GLU A C 1
ATOM 704 O O . GLU A 1 105 ? -11.15500 -36.57100 -1.82400 1.000 26.25841 123 GLU A O 1
ATOM 710 N N . ALA A 1 106 ? -12.34000 -36.84300 -3.73000 1.000 23.27911 124 ALA A N 1
ATOM 711 C CA . ALA A 1 106 ? -13.06500 -35.58900 -3.59700 1.000 18.57854 124 ALA A CA 1
ATOM 712 C C . ALA A 1 106 ? -13.94800 -35.64200 -2.36100 1.000 18.63118 124 ALA A C 1
ATOM 713 O O . ALA A 1 106 ? -14.52300 -36.68500 -2.03800 1.000 20.23664 124 ALA A O 1
ATOM 715 N N . SER A 1 107 ? -14.03000 -34.51900 -1.65300 1.000 21.31308 125 SER A N 1
ATOM 716 C CA . SER A 1 107 ? -14.96900 -34.41000 -0.54700 1.000 21.49731 125 SER A CA 1
ATOM 717 C C . SER A 1 107 ? -16.39600 -34.38700 -1.07300 1.000 18.71540 125 SER A C 1
ATOM 718 O O . SER A 1 107 ? -16.67300 -33.80600 -2.12400 1.000 22.27899 125 SER A O 1
ATOM 721 N N . LYS A 1 108 ? -17.29800 -35.04800 -0.35300 1.000 20.58931 126 LYS A N 1
ATOM 722 C CA . LYS A 1 108 ? -18.73200 -34.94000 -0.59000 1.000 18.01005 126 LYS A CA 1
ATOM 723 C C . LYS A 1 108 ? -19.41900 -34.03500 0.42500 1.000 20.25243 126 LYS A C 1
ATOM 724 O O . LYS A 1 108 ? -20.64900 -33.96200 0.44400 1.000 24.11868 126 LYS A O 1
ATOM 730 N N . SER A 1 109 ? -18.66100 -33.36700 1.28900 1.000 18.94438 127 SER A N 1
ATOM 731 C CA . SER A 1 109 ? -19.27800 -32.67000 2.41100 1.000 23.40017 127 SER A CA 1
ATOM 732 C C . SER A 1 109 ? -20.03500 -31.43500 1.92200 1.000 20.56826 127 SER A C 1
ATOM 733 O O . SER A 1 109 ? -19.48800 -30.61500 1.17500 1.000 22.80537 127 SER A O 1
ATOM 736 N N . LYS A 1 110 ? -21.31200 -31.32000 2.32400 1.000 24.78981 128 LYS A N 1
ATOM 737 C CA . LYS A 1 110 ? -22.15600 -30.21500 1.86900 1.000 27.07430 128 LYS A CA 1
ATOM 738 C C . LYS A 1 110 ? -21.51800 -28.86200 2.14600 1.000 33.28557 128 LYS A C 1
ATOM 739 O O . LYS A 1 110 ? -21.64200 -27.92800 1.34000 1.000 35.51742 128 LYS A O 1
ATOM 745 N N . ASP A 1 111 ? -20.82400 -28.75200 3.28200 1.000 32.83288 129 ASP A N 1
ATOM 746 C CA . ASP A 1 111 ? -20.19500 -27.51000 3.71700 1.000 37.64925 129 ASP A CA 1
ATOM 747 C C . ASP A 1 111 ? -19.21200 -26.97200 2.69800 1.000 35.23317 129 ASP A C 1
ATOM 748 O O . ASP A 1 111 ? -18.92700 -25.76800 2.69100 1.000 40.07586 129 ASP A O 1
ATOM 753 N N . THR A 1 112 ? -18.66100 -27.84500 1.85500 1.000 27.98493 130 THR A N 1
ATOM 754 C CA . THR A 1 112 ? -17.58000 -27.47900 0.95800 1.000 23.64757 130 THR A CA 1
ATOM 755 C C . THR A 1 112 ? -18.08200 -26.98600 -0.39400 1.000 21.84736 130 THR A C 1
ATOM 756 O O . THR A 1 112 ? -17.27700 -26.85500 -1.31800 1.000 22.96854 130 THR A O 1
ATOM 760 N N . GLU A 1 113 ? -19.38300 -26.70000 -0.52300 1.000 21.61575 131 GLU A N 1
ATOM 761 C CA . GLU A 1 113 ? -19.91400 -26.18400 -1.78400 1.000 20.61037 131 GLU A CA 1
ATOM 762 C C . GLU A 1 113 ? -19.47500 -24.75100 -2.03300 1.000 23.67652 131 GLU A C 1
ATOM 763 O O . GLU A 1 113 ? -19.47200 -24.30600 -3.18800 1.000 26.18735 131 GLU A O 1
ATOM 769 N N . ASP A 1 114 ? -19.10800 -24.02200 -0.97300 1.000 23.51861 132 ASP A N 1
ATOM 770 C CA . ASP A 1 114 ? -18.55000 -22.67800 -1.06900 1.000 23.52650 132 ASP A CA 1
ATOM 771 C C . ASP A 1 114 ? -17.30100 -22.65900 -0.20800 1.000 27.52962 132 ASP A C 1
ATOM 772 O O . ASP A 1 114 ? -17.39700 -22.74100 1.02200 1.000 35.70954 132 ASP A O 1
ATOM 777 N N . THR A 1 115 ? -16.13700 -22.55000 -0.83100 1.000 21.34466 133 THR A N 1
ATOM 778 C CA . THR A 1 115 ? -14.89500 -22.45800 -0.07600 1.000 21.88420 133 THR A CA 1
ATOM 779 C C . THR A 1 115 ? -14.38400 -21.02500 -0.06300 1.000 25.25303 133 THR A C 1
ATOM 780 O O . THR A 1 115 ? -14.84900 -20.15500 -0.80900 1.000 27.88755 133 THR A O 1
ATOM 784 N N . VAL A 1 116 ? -13.40900 -20.80300 0.80600 1.000 26.27947 134 VAL A N 1
ATOM 785 C CA . VAL A 1 116 ? -12.70800 -19.53100 0.89500 1.000 27.79544 134 VAL A CA 1
ATOM 786 C C . VAL A 1 116 ? -11.65500 -19.46100 -0.20200 1.000 27.45066 134 VAL A C 1
ATOM 787 O O . VAL A 1 116 ? -10.88700 -20.41100 -0.40200 1.000 25.33725 134 VAL A O 1
ATOM 791 N N . LYS A 1 117 ? -11.62700 -18.33500 -0.91800 1.000 26.00575 135 LYS A N 1
ATOM 792 C CA . LYS A 1 117 ? -10.60300 -18.06300 -1.92100 1.000 28.70871 135 LYS A CA 1
ATOM 793 C C . LYS A 1 117 ? -9.20100 -18.20600 -1.34400 1.000 29.20087 135 LYS A C 1
ATOM 794 O O . LYS A 1 117 ? -8.86500 -17.57600 -0.33800 1.000 31.07741 135 LYS A O 1
ATOM 800 N N . ARG A 1 118 ? -8.36800 -19.00800 -2.00900 1.000 26.28210 136 ARG A N 1
ATOM 801 C CA . ARG A 1 118 ? -7.02400 -19.28600 -1.52500 1.000 24.90035 136 ARG A CA 1
ATOM 802 C C . ARG A 1 118 ? -6.11800 -19.64300 -2.69500 1.000 26.05312 136 ARG A C 1
ATOM 803 O O . ARG A 1 118 ? -6.56600 -20.21800 -3.69200 1.000 27.54014 136 ARG A O 1
ATOM 811 N N . GLU A 1 119 ? -4.83800 -19.29500 -2.56100 1.000 23.10277 137 GLU A N 1
ATOM 812 C CA . GLU A 1 119 ? -3.80700 -19.71600 -3.50500 1.000 23.82391 137 GLU A CA 1
ATOM 813 C C . GLU A 1 119 ? -3.27500 -21.08200 -3.09400 1.000 24.54242 137 GLU A C 1
ATOM 814 O O . GLU A 1 119 ? -2.97400 -21.30700 -1.91200 1.000 26.30052 137 GLU A O 1
ATOM 820 N N . PHE A 1 120 ? -3.14700 -21.99100 -4.06400 1.000 22.25267 138 PHE A N 1
ATOM 821 C CA . PHE A 1 120 ? -2.67400 -23.34100 -3.79000 1.000 20.00503 138 PHE A CA 1
ATOM 822 C C . PHE A 1 120 ? -1.55000 -23.71300 -4.74200 1.000 22.72641 138 PHE A C 1
ATOM 823 O O . PHE A 1 120 ? -1.51300 -23.27400 -5.89700 1.000 23.18962 138 PHE A O 1
ATOM 831 N N . LEU A 1 121 ? -0.66800 -24.58100 -4.25200 1.000 21.81841 139 LEU A N 1
ATOM 832 C CA . LEU A 1 121 ? 0.52800 -25.01100 -4.96800 1.000 24.11079 139 LEU A CA 1
ATOM 833 C C . LEU A 1 121 ? 0.82200 -26.43700 -4.53000 1.000 22.02896 139 LEU A C 1
ATOM 834 O O . LEU A 1 121 ? 0.96100 -26.68200 -3.32800 1.000 28.84556 139 LEU A O 1
ATOM 839 N N . TRP A 1 122 ? 0.90500 -27.38100 -5.47300 1.000 20.47351 140 TRP A N 1
ATOM 840 C CA . TRP A 1 122 ? 1.45700 -28.69800 -5.16100 1.000 18.62329 140 TRP A CA 1
ATOM 841 C C . TRP A 1 122 ? 2.94900 -28.67300 -5.46600 1.000 19.80764 140 TRP A C 1
ATOM 842 O O . TRP A 1 122 ? 3.36300 -28.16400 -6.51600 1.000 22.08686 140 TRP A O 1
ATOM 853 N N . VAL A 1 123 ? 3.76200 -29.19500 -4.53800 1.000 18.51538 141 VAL A N 1
ATOM 854 C CA . VAL A 1 123 ? 5.21200 -29.19900 -4.69100 1.000 20.16294 141 VAL A CA 1
ATOM 855 C C . VAL A 1 123 ? 5.77000 -30.56100 -4.29900 1.000 19.63130 141 VAL A C 1
ATOM 856 O O . VAL A 1 123 ? 5.11200 -31.36900 -3.63600 1.000 22.23688 141 VAL A O 1
ATOM 860 N N . ARG A 1 124 ? 7.01200 -30.80100 -4.71200 1.000 21.53416 142 ARG A N 1
ATOM 861 C CA . ARG A 1 124 ? 7.75200 -31.94100 -4.20600 1.000 21.61312 142 ARG A CA 1
ATOM 862 C C . ARG A 1 124 ? 8.17500 -31.66200 -2.76700 1.000 19.57340 142 ARG A C 1
ATOM 863 O O . ARG A 1 124 ? 8.36000 -30.50600 -2.38400 1.000 22.04475 142 ARG A O 1
ATOM 871 N N . PRO A 1 125 ? 8.30600 -32.70400 -1.94100 1.000 21.79209 143 PRO A N 1
ATOM 872 C CA . PRO A 1 125 ? 8.72400 -32.47700 -0.54700 1.000 22.46059 143 PRO A CA 1
ATOM 873 C C . PRO A 1 125 ? 9.99200 -31.65000 -0.42000 1.000 24.94773 143 PRO A C 1
ATOM 874 O O . PRO A 1 125 ? 10.09800 -30.82300 0.49600 1.000 24.92930 143 PRO A O 1
ATOM 878 N N . SER A 1 126 ? 10.95100 -31.83200 -1.33600 1.000 24.83982 144 SER A N 1
ATOM 879 C CA . SER A 1 126 ? 12.19900 -31.08000 -1.29800 1.000 25.32146 144 SER A CA 1
ATOM 880 C C . SER A 1 126 ? 11.99900 -29.58400 -1.47400 1.000 27.75596 144 SER A C 1
ATOM 881 O O . SER A 1 126 ? 12.93300 -28.81700 -1.20700 1.000 29.30351 144 SER A O 1
ATOM 884 N N . GLU A 1 127 ? 10.82500 -29.15100 -1.93800 1.000 24.73718 145 GLU A N 1
ATOM 885 C CA . GLU A 1 127 ? 10.55500 -27.74000 -2.14300 1.000 25.99785 145 GLU A CA 1
ATOM 886 C C . GLU A 1 127 ? 9.84100 -27.08700 -0.97100 1.000 24.97405 145 GLU A C 1
ATOM 887 O O . GLU A 1 127 ? 9.68600 -25.86200 -0.97100 1.000 29.27193 145 GLU A O 1
ATOM 893 N N . VAL A 1 128 ? 9.40500 -27.86900 0.01800 1.000 26.07155 146 VAL A N 1
ATOM 894 C CA . VAL A 1 128 ? 8.48800 -27.36100 1.03100 1.000 24.81350 146 VAL A CA 1
ATOM 895 C C . VAL A 1 128 ? 9.19500 -26.39500 1.97200 1.000 27.49803 146 VAL A C 1
ATOM 896 O O . VAL A 1 128 ? 8.70800 -25.28600 2.22200 1.000 28.56921 146 VAL A O 1
ATOM 900 N N . ARG A 1 129 ? 10.34700 -26.79700 2.51700 1.000 27.55857 147 ARG A N 1
ATOM 901 C CA . ARG A 1 129 ? 10.93100 -26.03000 3.61500 1.000 27.46382 147 ARG A CA 1
ATOM 902 C C . ARG A 1 129 ? 11.24500 -24.59500 3.19900 1.000 31.09583 147 ARG A C 1
ATOM 903 O O . ARG A 1 129 ? 10.99600 -23.65500 3.96100 1.000 30.31416 147 ARG A O 1
ATOM 911 N N . SER A 1 130 ? 11.76900 -24.40100 1.98800 1.000 31.13531 148 SER A N 1
ATOM 912 C CA . SER A 1 130 ? 12.11600 -23.04700 1.57000 1.000 34.56204 148 SER A CA 1
ATOM 913 C C . SER A 1 130 ? 10.88800 -22.16200 1.39500 1.000 36.30962 148 SER A C 1
ATOM 914 O O . SER A 1 130 ? 11.02300 -20.93400 1.35500 1.000 38.73622 148 SER A O 1
ATOM 917 N N . LYS A 1 131 ? 9.69800 -22.75100 1.29600 1.000 30.42207 149 LYS A N 1
ATOM 918 C CA . LYS A 1 131 ? 8.47200 -21.98400 1.14700 1.000 29.61145 149 LYS A CA 1
ATOM 919 C C . LYS A 1 131 ? 7.86000 -21.59100 2.48300 1.000 32.39336 149 LYS A C 1
ATOM 920 O O . LYS A 1 131 ? 6.92300 -20.78200 2.50500 1.000 33.17766 149 LYS A O 1
ATOM 926 N N . LEU A 1 132 ? 8.35300 -22.15500 3.58700 1.000 29.74567 150 LEU A N 1
ATOM 927 C CA . LEU A 1 132 ? 7.83000 -21.88000 4.91900 1.000 26.29263 150 LEU A CA 1
ATOM 928 C C . LEU A 1 132 ? 8.59200 -20.72300 5.55100 1.000 30.73263 150 LEU A C 1
ATOM 929 O O . LEU A 1 132 ? 9.82700 -20.70000 5.53600 1.000 33.81721 150 LEU A O 1
ATOM 934 N N . GLN A 1 133 ? 7.85600 -19.76800 6.11000 1.000 31.53536 151 GLN A N 1
ATOM 935 C CA . GLN A 1 133 ? 8.46000 -18.66300 6.84200 1.000 34.26990 151 GLN A CA 1
ATOM 936 C C . GLN A 1 133 ? 7.98500 -18.55000 8.28300 1.000 37.99666 151 GLN A C 1
ATOM 937 O O . GLN A 1 133 ? 8.67900 -17.92100 9.08900 1.000 45.03172 151 GLN A O 1
ATOM 943 N N . ARG A 1 134 ? 6.85000 -19.13900 8.63500 1.000 31.44324 152 ARG A N 1
ATOM 944 C CA . ARG A 1 134 ? 6.29200 -18.97900 9.96900 1.000 34.67521 152 ARG A CA 1
ATOM 945 C C . ARG A 1 134 ? 6.71100 -20.13000 10.86400 1.000 29.12981 152 ARG A C 1
ATOM 946 O O . ARG A 1 134 ? 6.68200 -21.29400 10.45000 1.000 28.28760 152 ARG A O 1
ATOM 954 N N . ALA A 1 135 ? 7.06300 -19.78900 12.10900 1.000 31.84066 153 ALA A N 1
ATOM 955 C CA . ALA A 1 135 ? 7.56000 -20.76900 13.06900 1.000 28.61659 153 ALA A CA 1
ATOM 956 C C . ALA A 1 135 ? 6.61600 -21.95100 13.21700 1.000 25.83468 153 ALA A C 1
ATOM 957 O O . ALA A 1 135 ? 7.06000 -23.09600 13.34000 1.000 27.84018 153 ALA A O 1
ATOM 959 N N . GLU A 1 136 ? 5.31100 -21.69100 13.23300 1.000 26.03996 154 GLU A N 1
ATOM 960 C CA . GLU A 1 136 ? 4.34400 -22.75800 13.45900 1.000 26.07681 154 GLU A CA 1
ATOM 961 C C . GLU A 1 136 ? 4.38900 -23.79800 12.34400 1.000 30.28521 154 GLU A C 1
ATOM 962 O O . GLU A 1 136 ? 4.35100 -25.00600 12.60800 1.000 29.94043 154 GLU A O 1
ATOM 968 N N . MET A 1 137 ? 4.50100 -23.35800 11.09100 1.000 26.72952 155 MET A N 1
ATOM 969 C CA . MET A 1 137 ? 4.61700 -24.34900 10.03200 1.000 24.21343 155 MET A CA 1
ATOM 970 C C . MET A 1 137 ? 5.99000 -24.98700 9.97900 1.000 25.17144 155 MET A C 1
ATOM 971 O O . MET A 1 137 ? 6.09800 -26.17300 9.64300 1.000 24.82666 155 MET A O 1
ATOM 976 N N . ILE A 1 138 ? 7.04000 -24.24200 10.32200 1.000 22.40532 156 ILE A N 1
ATOM 977 C CA . ILE A 1 138 ? 8.36800 -24.84200 10.36600 1.000 21.07358 156 ILE A CA 1
ATOM 978 C C . ILE A 1 138 ? 8.41200 -25.93900 11.42200 1.000 22.28425 156 ILE A C 1
ATOM 979 O O . ILE A 1 138 ? 8.96200 -27.02300 11.18900 1.000 21.98948 156 ILE A O 1
ATOM 984 N N . GLN A 1 139 ? 7.81000 -25.68800 12.59000 1.000 23.39491 157 GLN A N 1
ATOM 985 C CA . GLN A 1 139 ? 7.80300 -26.70600 13.63500 1.000 20.66037 157 GLN A CA 1
ATOM 986 C C . GLN A 1 139 ? 7.04500 -27.95100 13.18500 1.000 21.52363 157 GLN A C 1
ATOM 987 O O . GLN A 1 139 ? 7.51600 -29.07700 13.38700 1.000 22.38953 157 GLN A O 1
ATOM 993 N N . ALA A 1 140 ? 5.87100 -27.77000 12.57100 1.000 21.53416 158 ALA A N 1
ATOM 994 C CA . ALA A 1 140 ? 5.10200 -28.92100 12.10700 1.000 20.81039 158 ALA A CA 1
ATOM 995 C C . ALA A 1 140 ? 5.90900 -29.73300 11.10100 1.000 18.77857 158 ALA A C 1
ATOM 996 O O . ALA A 1 140 ? 5.98200 -30.96200 11.19300 1.000 21.84999 158 ALA A O 1
ATOM 998 N N . TRP A 1 141 ? 6.53100 -29.05400 10.13500 1.000 19.36285 159 TRP A N 1
ATOM 999 C CA . TRP A 1 141 ? 7.35900 -29.74900 9.15500 1.000 20.27612 159 TRP A CA 1
ATOM 1000 C C . TRP A 1 141 ? 8.54700 -30.44200 9.81800 1.000 19.59709 159 TRP A C 1
ATOM 1001 O O . TRP A 1 141 ? 8.87200 -31.59000 9.48500 1.000 22.67640 159 TRP A O 1
ATOM 1012 N N . ASP A 1 142 ? 9.22600 -29.75000 10.74000 1.000 19.58393 160 ASP A N 1
ATOM 1013 C CA . ASP A 1 142 ? 10.37800 -30.34800 11.41100 1.000 20.12083 160 ASP A CA 1
ATOM 1014 C C . ASP A 1 142 ? 10.00100 -31.63200 12.13800 1.000 19.55761 160 ASP A C 1
ATOM 1015 O O . ASP A 1 142 ? 10.79300 -32.58200 12.18600 1.000 22.89748 160 ASP A O 1
ATOM 1020 N N . GLN A 1 143 ? 8.79800 -31.68200 12.71400 1.000 20.62616 161 GLN A N 1
ATOM 1021 C CA . GLN A 1 143 ? 8.39500 -32.87800 13.44100 1.000 20.72354 161 GLN A CA 1
ATOM 1022 C C . GLN A 1 143 ? 8.07500 -34.03500 12.50300 1.000 22.27899 161 GLN A C 1
ATOM 1023 O O . GLN A 1 143 ? 8.29700 -35.19900 12.86100 1.000 22.25530 161 GLN A O 1
ATOM 1029 N N . LEU A 1 144 ? 7.57600 -33.74300 11.29500 1.000 18.75225 162 LEU A N 1
ATOM 1030 C CA . LEU A 1 144 ? 6.92900 -34.75900 10.47600 1.000 20.47088 162 LEU A CA 1
ATOM 1031 C C . LEU A 1 144 ? 7.58800 -35.02500 9.13100 1.000 18.25219 162 LEU A C 1
ATOM 1032 O O . LEU A 1 144 ? 7.14900 -35.95100 8.43100 1.000 18.76014 162 LEU A O 1
ATOM 1037 N N . HIS A 1 145 ? 8.61000 -34.26200 8.73400 1.000 20.81039 163 HIS A N 1
ATOM 1038 C CA . HIS A 1 145 ? 9.08100 -34.37800 7.35300 1.000 20.03398 163 HIS A CA 1
ATOM 1039 C C . HIS A 1 145 ? 9.71300 -35.73400 7.05100 1.000 20.23927 163 HIS A C 1
ATOM 1040 O O . HIS A 1 145 ? 9.79700 -36.10700 5.87700 1.000 21.40783 163 HIS A O 1
ATOM 1047 N N . SER A 1 146 ? 10.13200 -36.49600 8.06400 1.000 21.19728 164 SER A N 1
ATOM 1048 C CA . SER A 1 146 ? 10.77000 -37.77800 7.76800 1.000 21.11569 164 SER A CA 1
ATOM 1049 C C . SER A 1 146 ? 9.81100 -38.80500 7.17800 1.000 20.62879 164 SER A C 1
ATOM 1050 O O . SER A 1 146 ? 10.27600 -39.84000 6.68800 1.000 27.44540 164 SER A O 1
ATOM 1053 N N . PHE A 1 147 ? 8.52600 -38.49500 7.17800 1.000 21.10779 165 PHE A N 1
ATOM 1054 C CA . PHE A 1 147 ? 7.52800 -39.34200 6.55500 1.000 20.73670 165 PHE A CA 1
ATOM 1055 C C . PHE A 1 147 ? 7.72400 -39.35000 5.03500 1.000 16.90729 165 PHE A C 1
ATOM 1056 O O . PHE A 1 147 ? 7.54900 -40.33500 4.43100 1.000 24.98194 165 PHE A O 1
ATOM 1064 N N A PHE A 1 148 ? 8.24400 -38.26000 4.50600 0.500 12.08566 166 PHE A N 1
ATOM 1065 N N B PHE A 1 148 ? 8.25100 -38.26400 4.48700 0.500 34.65679 166 PHE A N 1
ATOM 1066 C CA A PHE A 1 148 ? 8.47600 -38.12300 3.09300 0.500 13.78850 166 PHE A CA 1
ATOM 1067 C CA B PHE A 1 148 ? 8.45500 -38.10400 3.05200 0.500 25.61623 166 PHE A CA 1
ATOM 1068 C C A PHE A 1 148 ? 9.86300 -38.57100 2.64800 0.500 19.38917 166 PHE A C 1
ATOM 1069 C C B PHE A 1 148 ? 9.81100 -38.54000 2.52200 0.500 21.02094 166 PHE A C 1
ATOM 1070 O O A PHE A 1 148 ? 10.17700 -38.40100 1.48500 0.500 22.63956 166 PHE A O 1
ATOM 1071 O O B PHE A 1 148 ? 10.62400 -38.97200 3.28200 0.500 16.29669 166 PHE A O 1
ATOM 1086 N N . ASN B 1 6 ? 2.48100 -33.90000 -28.81700 1.000 46.11079 24 ASN B N 1
ATOM 1087 C CA . ASN B 1 6 ? 2.65300 -32.61000 -29.46800 1.000 40.70225 24 ASN B CA 1
ATOM 1088 C C . ASN B 1 6 ? 1.34700 -31.84800 -29.47800 1.000 35.24633 24 ASN B C 1
ATOM 1089 O O . ASN B 1 6 ? 0.36400 -32.34900 -29.90100 1.000 35.70691 24 ASN B O 1
ATOM 1094 N N . ASP B 1 7 ? 1.39400 -30.60600 -29.05300 1.000 34.45150 25 ASP B N 1
ATOM 1095 C CA . ASP B 1 7 ? 0.18500 -29.80000 -28.94300 1.000 35.44372 25 ASP B CA 1
ATOM 1096 C C . ASP B 1 7 ? -0.35400 -29.42200 -30.31400 1.000 34.92261 25 ASP B C 1
ATOM 1097 O O . ASP B 1 7 ? 0.40400 -29.13100 -31.24300 1.000 37.65978 25 ASP B O 1
ATOM 1102 N N . LEU B 1 8 ? -1.68000 -29.42600 -30.42800 1.000 34.31727 26 LEU B N 1
ATOM 1103 C CA . LEU B 1 8 ? -2.35900 -28.81700 -31.56200 1.000 34.81733 26 LEU B CA 1
ATOM 1104 C C . LEU B 1 8 ? -2.41700 -27.31900 -31.30200 1.000 37.21762 26 LEU B C 1
ATOM 1105 O O . LEU B 1 8 ? -2.97300 -26.89100 -30.28400 1.000 38.46777 26 LEU B O 1
ATOM 1110 N N . GLU B 1 9 ? -1.83000 -26.52300 -32.19800 1.000 37.04655 27 GLU B N 1
ATOM 1111 C CA . GLU B 1 9 ? -1.69600 -25.09400 -31.93300 1.000 40.33378 27 GLU B CA 1
ATOM 1112 C C . GLU B 1 9 ? -3.04800 -24.42800 -31.69700 1.000 36.92811 27 GLU B C 1
ATOM 1113 O O . GLU B 1 9 ? -3.18100 -23.56900 -30.81500 1.000 40.17587 27 GLU B O 1
ATOM 1119 N N . ASN B 1 10 ? -4.06700 -24.80700 -32.46100 1.000 27.62963 28 ASN B N 1
ATOM 1120 C CA . ASN B 1 10 ? -5.31900 -24.06700 -32.42800 1.000 27.77438 28 ASN B CA 1
ATOM 1121 C C . ASN B 1 10 ? -6.50100 -24.91600 -31.97700 1.000 26.81374 28 ASN B C 1
ATOM 1122 O O . ASN B 1 10 ? -7.64600 -24.61300 -32.31400 1.000 29.55618 28 ASN B O 1
ATOM 1127 N N . VAL B 1 11 ? -6.25400 -25.96500 -31.19300 1.000 24.37924 29 VAL B N 1
ATOM 1128 C CA . VAL B 1 11 ? -7.32500 -26.78200 -30.63800 1.000 23.75285 29 VAL B CA 1
ATOM 1129 C C . VAL B 1 11 ? -7.14800 -26.84300 -29.12600 1.000 22.99749 29 VAL B C 1
ATOM 1130 O O . VAL B 1 11 ? -6.07600 -27.21500 -28.63400 1.000 25.57938 29 VAL B O 1
ATOM 1134 N N . LYS B 1 12 ? -8.19300 -26.47700 -28.39300 1.000 22.36058 30 LYS B N 1
ATOM 1135 C CA . LYS B 1 12 ? -8.12100 -26.43200 -26.94200 1.000 23.55282 30 LYS B CA 1
ATOM 1136 C C . LYS B 1 12 ? -9.27400 -27.20900 -26.33500 1.000 17.65738 30 LYS B C 1
ATOM 1137 O O . LYS B 1 12 ? -10.30300 -27.44600 -26.97300 1.000 21.35782 30 LYS B O 1
ATOM 1143 N N . ALA B 1 13 ? -9.07900 -27.61000 -25.08200 1.000 18.86805 31 ALA B N 1
ATOM 1144 C CA . ALA B 1 13 ? -10.10900 -28.25700 -24.28500 1.000 20.03661 31 ALA B CA 1
ATOM 1145 C C . ALA B 1 13 ? -10.36100 -27.41100 -23.04800 1.000 20.07609 31 ALA B C 1
ATOM 1146 O O . ALA B 1 13 ? -9.42300 -26.88900 -22.43500 1.000 20.77354 31 ALA B O 1
ATOM 1148 N N . ILE B 1 14 ? -11.62800 -27.26400 -22.69100 1.000 19.05492 32 ILE B N 1
ATOM 1149 C CA . ILE B 1 14 ? -12.01600 -26.64500 -21.43300 1.000 18.08901 32 ILE B CA 1
ATOM 1150 C C . ILE B 1 14 ? -12.65200 -27.73100 -20.58400 1.000 17.89688 32 ILE B C 1
ATOM 1151 O O . ILE B 1 14 ? -13.43700 -28.54100 -21.09600 1.000 20.46035 32 ILE B O 1
ATOM 1156 N N . ALA B 1 15 ? -12.30800 -27.76500 -19.29300 1.000 18.12323 33 ALA B N 1
ATOM 1157 C CA . ALA B 1 15 ? -12.94000 -28.68100 -18.35200 1.000 17.67317 33 ALA B CA 1
ATOM 1158 C C . ALA B 1 15 ? -13.60400 -27.86800 -17.25600 1.000 20.86040 33 ALA B C 1
ATOM 1159 O O . ALA B 1 15 ? -12.92300 -27.15000 -16.51600 1.000 18.94438 33 ALA B O 1
ATOM 1161 N N . ILE B 1 16 ? -14.92900 -27.97400 -17.16400 1.000 17.81529 34 ILE B N 1
ATOM 1162 C CA . ILE B 1 16 ? -15.69200 -27.41700 -16.05000 1.000 18.88647 34 ILE B CA 1
ATOM 1163 C C . ILE B 1 16 ? -15.62600 -28.47100 -14.94800 1.000 18.13639 34 ILE B C 1
ATOM 1164 O O . ILE B 1 16 ? -16.30100 -29.49900 -15.02900 1.000 19.04176 34 ILE B O 1
ATOM 1169 N N . VAL B 1 17 ? -14.79900 -28.22900 -13.92800 1.000 17.31260 35 VAL B N 1
ATOM 1170 C CA . VAL B 1 17 ? -14.53900 -29.20100 -12.86900 1.000 16.99414 35 VAL B CA 1
ATOM 1171 C C . VAL B 1 17 ? -15.58000 -29.03300 -11.77100 1.000 16.49671 35 VAL B C 1
ATOM 1172 O O . VAL B 1 17 ? -15.86500 -27.90800 -11.34000 1.000 18.58118 35 VAL B O 1
ATOM 1176 N N . TYR B 1 18 ? -16.14500 -30.15000 -11.31200 1.000 16.30195 36 TYR B N 1
ATOM 1177 C CA . TYR B 1 18 ? -17.16900 -30.11400 -10.27600 1.000 17.96268 36 TYR B CA 1
ATOM 1178 C C . TYR B 1 18 ? -17.08300 -31.35200 -9.38800 1.000 20.50246 36 TYR B C 1
ATOM 1179 O O . TYR B 1 18 ? -16.45900 -32.36100 -9.73900 1.000 18.74435 36 TYR B O 1
ATOM 1188 N N . ARG B 1 19 ? -17.71200 -31.25300 -8.21400 1.000 16.80991 37 ARG B N 1
ATOM 1189 C CA . ARG B 1 19 ? -17.81800 -32.35500 -7.26300 1.000 18.13639 37 ARG B CA 1
ATOM 1190 C C . ARG B 1 19 ? -19.28200 -32.62900 -6.95300 1.000 19.09966 37 ARG B C 1
ATOM 1191 O O . ARG B 1 19 ? -20.09700 -31.70000 -6.86200 1.000 18.34167 37 ARG B O 1
ATOM 1199 N N . GLU B 1 20 ? -19.60200 -33.91300 -6.78700 1.000 15.15182 38 GLU B N 1
ATOM 1200 C CA . GLU B 1 20 ? -20.90500 -34.34400 -6.31400 1.000 16.66516 38 GLU B CA 1
ATOM 1201 C C . GLU B 1 20 ? -20.88800 -34.33200 -4.79200 1.000 18.80225 38 GLU B C 1
ATOM 1202 O O . GLU B 1 20 ? -19.97800 -34.89700 -4.17700 1.000 23.17383 38 GLU B O 1
ATOM 1208 N N . LEU B 1 21 ? -21.88800 -33.71300 -4.18800 1.000 18.16797 39 LEU B N 1
ATOM 1209 C CA . LEU B 1 21 ? -21.95700 -33.65900 -2.73400 1.000 18.03900 39 LEU B CA 1
ATOM 1210 C C . LEU B 1 21 ? -23.01700 -34.62700 -2.22500 1.000 22.12371 39 LEU B C 1
ATOM 1211 O O . LEU B 1 21 ? -23.89400 -35.07400 -2.97200 1.000 24.42135 39 LEU B O 1
ATOM 1216 N N . SER B 1 22 ? -22.91000 -34.95800 -0.93500 1.000 20.57878 40 SER B N 1
ATOM 1217 C CA . SER B 1 22 ? -23.66700 -36.07300 -0.37500 1.000 21.70260 40 SER B CA 1
ATOM 1218 C C . SER B 1 22 ? -25.17600 -35.87800 -0.47300 1.000 25.72414 40 SER B C 1
ATOM 1219 O O . SER B 1 22 ? -25.91100 -36.85900 -0.61400 1.000 28.17443 40 SER B O 1
ATOM 1222 N N . ASP B 1 23 ? -25.66700 -34.64100 -0.39800 1.000 25.35567 41 ASP B N 1
ATOM 1223 C CA . ASP B 1 23 ? -27.11000 -34.42000 -0.43700 1.000 22.61587 41 ASP B CA 1
ATOM 1224 C C . ASP B 1 23 ? -27.68100 -34.39000 -1.84500 1.000 24.93983 41 ASP B C 1
ATOM 1225 O O . ASP B 1 23 ? -28.89300 -34.19600 -2.00200 1.000 26.98481 41 ASP B O 1
ATOM 1230 N N . GLY B 1 24 ? -26.85700 -34.59800 -2.86000 1.000 25.08985 42 GLY B N 1
ATOM 1231 C CA . GLY B 1 24 ? -27.28500 -34.44900 -4.23000 1.000 23.36333 42 GLY B CA 1
ATOM 1232 C C . GLY B 1 24 ? -26.87200 -33.14400 -4.87500 1.000 20.82618 42 GLY B C 1
ATOM 1233 O O . GLY B 1 24 ? -26.96500 -33.02500 -6.10700 1.000 23.63704 42 GLY B O 1
ATOM 1234 N N . SER B 1 25 ? -26.42400 -32.16300 -4.09300 1.000 21.18938 43 SER B N 1
ATOM 1235 C CA . SER B 1 25 ? -26.01500 -30.90400 -4.69100 1.000 22.96328 43 SER B CA 1
ATOM 1236 C C . SER B 1 25 ? -24.62600 -31.04000 -5.30900 1.000 21.88157 43 SER B C 1
ATOM 1237 O O . SER B 1 25 ? -23.92600 -32.04200 -5.13600 1.000 21.40520 43 SER B O 1
ATOM 1240 N N . GLN B 1 26 ? -24.22800 -30.00800 -6.04300 1.000 17.74423 44 GLN B N 1
ATOM 1241 C CA . GLN B 1 26 ? -22.98900 -30.01600 -6.80200 1.000 19.29179 44 GLN B CA 1
ATOM 1242 C C . GLN B 1 26 ? -22.26200 -28.70600 -6.55600 1.000 17.57316 44 GLN B C 1
ATOM 1243 O O . GLN B 1 26 ? -22.86800 -27.71600 -6.14300 1.000 23.16857 44 GLN B O 1
ATOM 1249 N N . THR B 1 27 ? -20.94500 -28.71600 -6.77700 1.000 18.49432 45 THR B N 1
ATOM 1250 C CA . THR B 1 27 ? -20.11900 -27.53500 -6.57700 1.000 18.21008 45 THR B CA 1
ATOM 1251 C C . THR B 1 27 ? -19.07000 -27.47900 -7.67700 1.000 20.11031 45 THR B C 1
ATOM 1252 O O . THR B 1 27 ? -18.52700 -28.51200 -8.07500 1.000 19.53129 45 THR B O 1
ATOM 1256 N N . VAL B 1 28 ? -18.80400 -26.27100 -8.17700 1.000 19.01544 46 VAL B N 1
ATOM 1257 C CA . VAL B 1 28 ? -17.99100 -26.05200 -9.37000 1.000 18.86805 46 VAL B CA 1
ATOM 1258 C C . VAL B 1 28 ? -16.70500 -25.33300 -8.97900 1.000 18.43116 46 VAL B C 1
ATOM 1259 O O . VAL B 1 28 ? -16.73200 -24.38600 -8.18500 1.000 20.58931 46 VAL B O 1
ATOM 1263 N N . LEU B 1 29 ? -15.58100 -25.78100 -9.54300 1.000 18.56275 47 LEU B N 1
ATOM 1264 C CA . LEU B 1 29 ? -14.28100 -25.17000 -9.29500 1.000 15.87296 47 LEU B CA 1
ATOM 1265 C C . LEU B 1 29 ? -14.03000 -24.00100 -10.24300 1.000 18.18113 47 LEU B C 1
ATOM 1266 O O . LEU B 1 29 ? -14.28700 -24.09400 -11.44600 1.000 23.12909 47 LEU B O 1
ATOM 1271 N N . LEU B 1 30 ? -13.49800 -22.91100 -9.69400 1.000 18.98386 48 LEU B N 1
ATOM 1272 C CA . LEU B 1 30 ? -13.10000 -21.73900 -10.45700 1.000 20.47614 48 LEU B CA 1
ATOM 1273 C C . LEU B 1 30 ? -11.68200 -21.35500 -10.07400 1.000 20.42613 48 LEU B C 1
ATOM 1274 O O . LEU B 1 30 ? -11.26500 -21.54400 -8.92700 1.000 22.81326 48 LEU B O 1
ATOM 1279 N N . ALA B 1 31 ? -10.95100 -20.77900 -11.03000 1.000 20.05240 49 ALA B N 1
ATOM 1280 C CA . ALA B 1 31 ? -9.55900 -20.40900 -10.81400 1.000 20.27085 49 ALA B CA 1
ATOM 1281 C C . ALA B 1 31 ? -9.28300 -19.04300 -11.43400 1.000 21.72629 49 ALA B C 1
ATOM 1282 O O . ALA B 1 31 ? -9.93000 -18.64000 -12.40700 1.000 26.88480 49 ALA B O 1
ATOM 1284 N N . LYS B 1 32 ? -8.30600 -18.32800 -10.88200 1.000 25.65044 50 LYS B N 1
ATOM 1285 C CA . LYS B 1 32 ? -8.01300 -17.01300 -11.45000 1.000 32.00121 50 LYS B CA 1
ATOM 1286 C C . LYS B 1 32 ? -6.86400 -17.04000 -12.44700 1.000 51.86411 50 LYS B C 1
ATOM 1287 O O . LYS B 1 32 ? -7.08100 -16.93900 -13.66300 1.000 59.22552 50 LYS B O 1
ATOM 1293 N N . MET B 1 33 ? -5.65300 -17.13900 -11.89100 1.000 59.55714 51 MET B N 1
ATOM 1294 C CA . MET B 1 33 ? -4.31700 -17.07700 -12.50800 1.000 62.63909 51 MET B CA 1
ATOM 1295 C C . MET B 1 33 ? -3.50400 -16.02000 -11.76400 1.000 62.26273 51 MET B C 1
ATOM 1296 O O . MET B 1 33 ? -4.02300 -15.32200 -10.89200 1.000 60.43093 51 MET B O 1
ATOM 1301 N N . LYS B 1 40 ? -10.18100 -9.46000 -13.15800 1.000 59.22552 58 LYS B N 1
ATOM 1302 C CA . LYS B 1 40 ? -11.56900 -9.68400 -12.78500 1.000 58.02011 58 LYS B CA 1
ATOM 1303 C C . LYS B 1 40 ? -12.16400 -10.89700 -13.52500 1.000 55.56719 58 LYS B C 1
ATOM 1304 O O . LYS B 1 40 ? -11.89600 -11.13500 -14.66400 1.000 54.62497 58 LYS B O 1
ATOM 1310 N N . GLY B 1 41 ? -12.93300 -11.68400 -12.81100 1.000 51.66146 59 GLY B N 1
ATOM 1311 C CA . GLY B 1 41 ? -13.51000 -12.88300 -13.38000 1.000 42.08663 59 GLY B CA 1
ATOM 1312 C C . GLY B 1 41 ? -12.69700 -14.12200 -13.04400 1.000 39.02310 59 GLY B C 1
ATOM 1313 O O . GLY B 1 41 ? -11.60000 -14.06400 -12.48500 1.000 44.87117 59 GLY B O 1
ATOM 1314 N N . TRP B 1 42 ? -13.25600 -15.27000 -13.41400 1.000 30.94845 60 TRP B N 1
ATOM 1315 C CA . TRP B 1 42 ? -12.72500 -16.56000 -13.01100 1.000 24.08447 60 TRP B CA 1
ATOM 1316 C C . TRP B 1 42 ? -12.73400 -17.48100 -14.22500 1.000 25.03721 60 TRP B C 1
ATO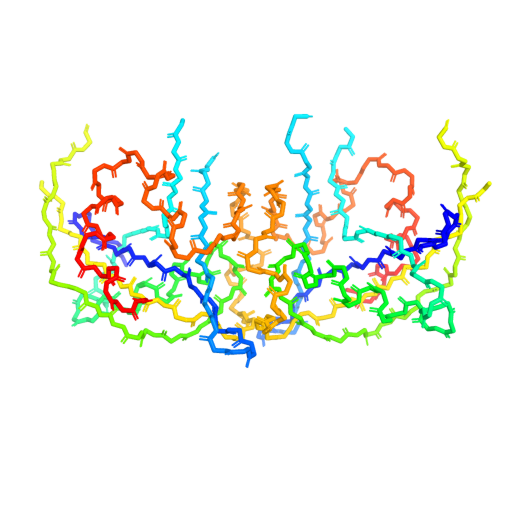M 1317 O O . TRP B 1 42 ? -13.38800 -17.19000 -15.23100 1.000 26.46107 60 TRP B O 1
ATOM 1328 N N . MET B 1 43 ? -12.00100 -18.59500 -14.12300 1.000 22.66851 61 MET B N 1
ATOM 1329 C CA . MET B 1 43 ? -11.76600 -19.50500 -15.24400 1.000 21.45784 61 MET B CA 1
ATOM 1330 C C . MET B 1 43 ? -12.02300 -20.95500 -14.87600 1.000 18.65750 61 MET B C 1
ATOM 1331 O O . MET B 1 43 ? -11.76700 -21.39600 -13.74500 1.000 23.59757 61 MET B O 1
ATOM 1336 N N . PHE B 1 44 ? -12.48500 -21.70700 -15.87300 1.000 16.07824 62 PHE B N 1
ATOM 1337 C CA . PHE B 1 44 ? -12.48300 -23.15700 -15.81300 1.000 17.75739 62 PHE B CA 1
ATOM 1338 C C . PHE B 1 44 ? -11.08500 -23.64400 -16.18600 1.000 19.28126 62 PHE B C 1
ATOM 1339 O O . PHE B 1 44 ? -10.18300 -22.84700 -16.43500 1.000 21.93947 62 PHE B O 1
ATOM 1347 N N . VAL B 1 45 ? -10.88500 -24.95900 -16.22200 1.000 18.75225 63 VAL B N 1
ATOM 1348 C CA . VAL B 1 45 ? -9.61000 -25.53200 -16.64700 1.000 19.88133 63 VAL B CA 1
ATOM 1349 C C . VAL B 1 45 ? -9.52300 -25.43700 -18.16800 1.000 17.91531 63 VAL B C 1
ATOM 1350 O O . VAL B 1 45 ? -10.48700 -25.76300 -18.87100 1.000 21.97895 63 VAL B O 1
ATOM 1354 N N . ARG B 1 46 ? -8.38000 -24.98800 -18.69100 1.000 20.65774 64 ARG B N 1
ATOM 1355 C CA . ARG B 1 46 ? -8.19100 -24.95300 -20.14400 1.000 22.43427 64 ARG B CA 1
ATOM 1356 C C . ARG B 1 46 ? -6.76800 -25.35700 -20.50600 1.000 21.28676 64 ARG B C 1
ATOM 1357 O O . ARG B 1 46 ? -5.83500 -25.22200 -19.70500 1.000 22.00001 64 ARG B O 1
ATOM 1365 N N . GLY B 1 47 ? -6.60700 -25.84500 -21.73200 1.000 19.17598 65 GLY B N 1
ATOM 1366 C CA . GLY B 1 47 ? -5.28400 -26.13800 -22.25100 1.000 19.64709 65 GLY B CA 1
ATOM 1367 C C . GLY B 1 47 ? -5.38900 -26.60100 -23.68500 1.000 21.05779 65 GLY B C 1
ATOM 1368 O O . GLY B 1 47 ? -6.47200 -26.64500 -24.26600 1.000 23.96866 65 GLY B O 1
ATOM 1369 N N . HIS B 1 48 ? -4.24000 -26.95000 -24.25200 1.000 22.15792 66 HIS B N 1
ATOM 1370 C CA . HIS B 1 48 ? -4.20400 -27.44400 -25.61900 1.000 21.47100 66 HIS B CA 1
ATOM 1371 C C . HIS B 1 48 ? -4.52900 -28.93100 -25.69200 1.000 23.77127 66 HIS B C 1
ATOM 1372 O O . HIS B 1 48 ? -4.19700 -29.71200 -24.79400 1.000 26.06365 66 HIS B O 1
ATOM 1379 N N . VAL B 1 49 ? -5.17400 -29.31500 -26.78900 1.000 21.40783 67 VAL B N 1
ATOM 1380 C CA . VAL B 1 49 ? -5.42700 -30.71400 -27.10800 1.000 20.93935 67 VAL B CA 1
ATOM 1381 C C . VAL B 1 49 ? -4.21800 -31.22600 -27.88500 1.000 24.95562 67 VAL B C 1
ATOM 1382 O O . VAL B 1 49 ? -3.76600 -30.58200 -28.84100 1.000 26.32421 67 VAL B O 1
ATOM 1386 N N . ARG B 1 50 ? -3.67700 -32.36800 -27.47200 1.000 20.86829 68 ARG B N 1
ATOM 1387 C CA . ARG B 1 50 ? -2.53400 -32.93100 -28.17900 1.000 22.63956 68 ARG B CA 1
ATOM 1388 C C . ARG B 1 50 ? -2.98900 -33.66800 -29.43400 1.000 24.95826 68 ARG B C 1
ATOM 1389 O O . ARG B 1 50 ? -4.14900 -34.06200 -29.56600 1.000 24.16079 68 ARG B O 1
ATOM 1397 N N . LYS B 1 51 ? -2.04700 -33.85900 -30.36200 1.000 27.61121 69 LYS B N 1
ATOM 1398 C CA . LYS B 1 51 ? -2.37900 -34.54800 -31.60500 1.000 29.33773 69 LYS B CA 1
ATOM 1399 C C . LYS B 1 51 ? -3.05100 -35.89500 -31.35100 1.000 32.05911 69 LYS B C 1
ATOM 1400 O O . LYS B 1 51 ? -4.05900 -36.22200 -31.99100 1.000 33.24609 69 LYS B O 1
ATOM 1406 N N . ASP B 1 52 ? -2.53700 -36.67900 -30.40200 1.000 30.70368 70 ASP B N 1
ATOM 1407 C CA . ASP B 1 52 ? -3.13700 -37.98700 -30.15700 1.000 30.69579 70 ASP B CA 1
ATOM 1408 C C . ASP B 1 52 ? -4.39200 -37.91800 -29.29300 1.000 30.87212 70 ASP B C 1
ATOM 1409 O O . ASP B 1 52 ? -4.95800 -38.96500 -28.95900 1.000 32.19597 70 ASP B O 1
ATOM 1414 N N . GLU B 1 53 ? -4.85200 -36.72200 -28.94100 1.000 25.77941 71 GLU B N 1
ATOM 1415 C CA . GLU B 1 53 ? -6.08900 -36.54800 -28.19100 1.000 21.97632 71 GLU B CA 1
ATOM 1416 C C . GLU B 1 53 ? -7.21900 -36.00900 -29.05100 1.000 23.49229 71 GLU B C 1
ATOM 1417 O O . GLU B 1 53 ? -8.34100 -35.86000 -28.55800 1.000 25.76098 71 GLU B O 1
ATOM 1423 N N . GLU B 1 54 ? -6.95800 -35.71800 -30.32500 1.000 23.00013 72 GLU B N 1
ATOM 1424 C CA . GLU B 1 54 ? -7.96200 -35.02600 -31.12600 1.000 21.10253 72 GLU B CA 1
ATOM 1425 C C . GLU B 1 54 ? -9.20000 -35.88000 -31.37200 1.000 20.57352 72 GLU B C 1
ATOM 1426 O O . GLU B 1 54 ? -10.30400 -35.33400 -31.48900 1.000 23.09751 72 GLU B O 1
ATOM 1432 N N . ALA B 1 55 ? -9.05200 -37.20500 -31.46900 1.000 20.82618 73 ALA B N 1
ATOM 1433 C CA . ALA B 1 55 ? -10.22500 -38.04900 -31.70000 1.000 21.05779 73 ALA B CA 1
ATOM 1434 C C . ALA B 1 55 ? -11.21200 -37.96600 -30.54000 1.000 18.72856 73 ALA B C 1
ATOM 1435 O O . ALA B 1 55 ? -12.42400 -38.11500 -30.73700 1.000 19.42601 73 ALA B O 1
ATOM 1437 N N A ASP B 1 56 ? -10.71900 -37.74400 -29.32700 0.630 19.63920 74 ASP B N 1
ATOM 1438 N N B ASP B 1 56 ? -10.70900 -37.67900 -29.35100 0.370 19.63920 74 ASP B N 1
ATOM 1439 C CA A ASP B 1 56 ? -11.58000 -37.55100 -28.14900 0.630 20.52615 74 ASP B CA 1
ATOM 1440 C CA B ASP B 1 56 ? -11.53500 -37.61100 -28.15900 0.370 20.52615 74 ASP B CA 1
ATOM 1441 C C A ASP B 1 56 ? -10.88400 -36.58200 -27.24200 0.630 20.05767 74 ASP B C 1
ATOM 1442 C C B ASP B 1 56 ? -10.88800 -36.59900 -27.22600 0.370 20.05767 74 ASP B C 1
ATOM 1443 O O A ASP B 1 56 ? -10.15700 -36.98300 -26.35200 0.630 18.52064 74 ASP B O 1
ATOM 1444 O O B ASP B 1 56 ? -10.14600 -36.98100 -26.34200 0.370 18.52064 74 ASP B O 1
ATOM 1453 N N . PRO B 1 57 ? -11.25000 -35.31300 -27.38100 1.000 17.50736 75 PRO B N 1
ATOM 1454 C CA . PRO B 1 57 ? -10.62500 -34.26800 -26.55300 1.000 17.59421 75 PRO B CA 1
ATOM 1455 C C . PRO B 1 57 ? -10.95200 -34.36800 -25.07400 1.000 18.52327 75 PRO B C 1
ATOM 1456 O O . PRO B 1 57 ? -10.29700 -33.68200 -24.27900 1.000 21.01305 75 PRO B O 1
ATOM 1460 N N . GLY B 1 58 ? -11.91400 -35.19900 -24.66700 1.000 17.21259 76 GLY B N 1
ATOM 1461 C CA . GLY B 1 58 ? -12.10400 -35.40100 -23.23700 1.000 18.62329 76 GLY B CA 1
ATOM 1462 C C . GLY B 1 58 ? -10.87000 -35.97200 -22.55800 1.000 15.72557 76 GLY B C 1
ATOM 1463 O O . GLY B 1 58 ? -10.69700 -35.80200 -21.34700 1.000 17.87320 76 GLY B O 1
ATOM 1464 N N . VAL B 1 59 ? -9.99700 -36.63800 -23.31500 1.000 17.87320 77 VAL B N 1
ATOM 1465 C CA . VAL B 1 59 ? -8.71500 -37.08000 -22.76000 1.000 16.88887 77 VAL B CA 1
ATOM 1466 C C . VAL B 1 59 ? -7.86900 -35.88000 -22.35600 1.000 16.56251 77 VAL B C 1
ATOM 1467 O O . VAL B 1 59 ? -7.20500 -35.89000 -21.30600 1.000 19.65236 77 VAL B O 1
ATOM 1471 N N . ALA B 1 60 ? -7.86200 -34.83000 -23.18900 1.000 16.50724 78 ALA B N 1
ATOM 1472 C CA . ALA B 1 60 ? -7.17100 -33.59800 -22.81700 1.000 17.45999 78 ALA B CA 1
ATOM 1473 C C . ALA B 1 60 ? -7.83400 -32.93500 -21.61700 1.000 17.72844 78 ALA B C 1
ATOM 1474 O O . ALA B 1 60 ? -7.14400 -32.41000 -20.73000 1.000 19.46286 78 ALA B O 1
ATOM 1476 N N . ALA B 1 61 ? -9.16900 -32.94400 -21.56400 1.000 15.73873 79 ALA B N 1
ATOM 1477 C CA . ALA B 1 61 ? -9.85000 -32.38100 -20.39700 1.000 16.11509 79 ALA B CA 1
ATOM 1478 C C . ALA B 1 61 ? -9.42500 -33.08900 -19.11200 1.000 18.50748 79 ALA B C 1
ATOM 1479 O O . ALA B 1 61 ? -9.16200 -32.43500 -18.09100 1.000 19.36811 79 ALA B O 1
ATOM 1481 N N . ILE B 1 62 ? -9.33400 -34.42300 -19.14200 1.000 15.96770 80 ILE B N 1
ATOM 1482 C CA . ILE B 1 62 ? -8.93300 -35.16000 -17.93900 1.000 17.04152 80 ILE B CA 1
ATOM 1483 C C . ILE B 1 62 ? -7.47900 -34.87500 -17.60000 1.000 21.24465 80 ILE B C 1
ATOM 1484 O O . ILE B 1 62 ? -7.12200 -34.66700 -16.42800 1.000 16.76254 80 ILE B O 1
ATOM 1489 N N . ARG B 1 63 ? -6.61300 -34.84500 -18.61700 1.000 17.99953 81 ARG B N 1
ATOM 1490 C CA . ARG B 1 63 ? -5.20200 -34.58300 -18.36100 1.000 18.83384 81 ARG B CA 1
ATOM 1491 C C . ARG B 1 63 ? -5.00200 -33.19000 -17.77000 1.000 18.59433 81 ARG B C 1
ATOM 1492 O O . ARG B 1 63 ? -4.27200 -33.01900 -16.78500 1.000 18.43116 81 ARG B O 1
ATOM 1500 N N . GLU B 1 64 ? -5.65500 -32.17700 -18.34600 1.000 15.71767 82 GLU B N 1
ATOM 1501 C CA . GLU B 1 64 ? -5.46700 -30.81900 -17.83800 1.000 17.97321 82 GLU B CA 1
ATOM 1502 C C . GLU B 1 64 ? -6.04100 -30.66200 -16.43800 1.000 18.68119 82 GLU B C 1
ATOM 1503 O O . GLU B 1 64 ? -5.47600 -29.93500 -15.61100 1.000 18.78646 82 GLU B O 1
ATOM 1509 N N . THR B 1 65 ? -7.16700 -31.32000 -16.15900 1.000 18.25219 83 THR B N 1
ATOM 1510 C CA . THR B 1 65 ? -7.72200 -31.29200 -14.80900 1.000 16.36249 83 THR B CA 1
ATOM 1511 C C . THR B 1 65 ? -6.70400 -31.82500 -13.80600 1.000 16.13615 83 THR B C 1
ATOM 1512 O O . THR B 1 65 ? -6.47900 -31.22000 -12.74900 1.000 19.48128 83 THR B O 1
ATOM 1516 N N . GLN B 1 66 ? -6.04400 -32.93800 -14.13800 1.000 16.48092 84 GLN B N 1
ATOM 1517 C CA . GLN B 1 66 ? -5.01100 -33.47000 -13.24800 1.000 18.07322 84 GLN B CA 1
ATOM 1518 C C . GLN B 1 66 ? -3.86200 -32.48700 -13.08300 1.000 17.33103 84 GLN B C 1
ATOM 1519 O O . GLN B 1 66 ? -3.38400 -32.24600 -11.96300 1.000 19.34706 84 GLN B O 1
ATOM 1525 N N . GLU B 1 67 ? -3.40000 -31.91600 -14.19900 1.000 18.91016 85 GLU B N 1
ATOM 1526 C CA . GLU B 1 67 ? -2.24500 -31.02800 -14.17600 1.000 18.69961 85 GLU B CA 1
ATOM 1527 C C . GLU B 1 67 ? -2.51400 -29.77100 -13.36800 1.000 22.53165 85 GLU B C 1
ATOM 1528 O O . GLU B 1 67 ? -1.59600 -29.23900 -12.72800 1.000 22.51849 85 GLU B O 1
ATOM 1534 N N . GLU B 1 68 ? -3.75400 -29.27200 -13.38500 1.000 20.70775 86 GLU B N 1
ATOM 1535 C CA A GLU B 1 68 ? -4.09300 -28.02100 -12.71000 0.550 19.07597 86 GLU B CA 1
ATOM 1536 C CA B GLU B 1 68 ? -4.03400 -28.02600 -12.69100 0.450 18.71014 86 GLU B CA 1
ATOM 1537 C C . GLU B 1 68 ? -4.50200 -28.22800 -11.25600 1.000 20.13926 86 GLU B C 1
ATOM 1538 O O . GLU B 1 68 ? -4.16900 -27.40400 -10.39100 1.000 21.68418 86 GLU B O 1
ATOM 1549 N N . THR B 1 69 ? -5.22900 -29.31200 -10.96500 1.000 19.90239 87 THR B N 1
ATOM 1550 C CA . THR B 1 69 ? -5.85500 -29.46700 -9.65500 1.000 21.79998 87 THR B CA 1
ATOM 1551 C C . THR B 1 69 ? -5.31100 -30.59700 -8.80000 1.000 21.41046 87 THR B C 1
ATOM 1552 O O . THR B 1 69 ? -5.60300 -30.61600 -7.60000 1.000 22.64482 87 THR B O 1
ATOM 1556 N N . GLY B 1 70 ? -4.57800 -31.55300 -9.37200 1.000 19.68920 88 GLY B N 1
ATOM 1557 C CA . GLY B 1 70 ? -4.17200 -32.73700 -8.63500 1.000 21.19991 88 GLY B CA 1
ATOM 1558 C C . GLY B 1 70 ? -5.25600 -33.78900 -8.44800 1.000 24.46872 88 GLY B C 1
ATOM 1559 O O . GLY B 1 70 ? -4.99100 -34.81900 -7.81100 1.000 25.04248 88 GLY B O 1
ATOM 1560 N N . PHE B 1 71 ? -6.46200 -33.54600 -8.96700 1.000 20.50246 89 PHE B N 1
ATOM 1561 C CA . PHE B 1 71 ? -7.59600 -34.46000 -9.05700 1.000 19.71289 89 PHE B CA 1
ATOM 1562 C C . PHE B 1 71 ? -7.58800 -35.16100 -10.41000 1.000 17.90478 89 PHE B C 1
ATOM 1563 O O . PHE B 1 71 ? -7.29300 -34.53700 -11.42800 1.000 19.73131 89 PHE B O 1
ATOM 1571 N N . THR B 1 72 ? -8.02500 -36.42100 -10.44200 1.000 18.39431 90 THR B N 1
ATOM 1572 C CA . THR B 1 72 ? -8.54000 -36.97800 -11.69200 1.000 17.82319 90 THR B CA 1
ATOM 1573 C C . THR B 1 72 ? -10.04700 -37.22000 -11.53800 1.000 19.54182 90 THR B C 1
ATOM 1574 O O . THR B 1 72 ? -10.65800 -36.85700 -10.53300 1.000 19.92607 90 THR B O 1
ATOM 1578 N N . GLY B 1 73 ? -10.66700 -37.80500 -12.56100 1.000 18.21008 91 GLY B N 1
ATOM 1579 C CA . GLY B 1 73 ? -12.10500 -37.98900 -12.51900 1.000 17.88109 91 GLY B CA 1
ATOM 1580 C C . GLY B 1 73 ? -12.66100 -38.50900 -13.82500 1.000 19.58919 91 GLY B C 1
ATOM 1581 O O . GLY B 1 73 ? -12.00700 -39.32100 -14.48900 1.000 22.67377 91 GLY B O 1
ATOM 1582 N N . MET B 1 74 ? -13.84400 -38.04000 -14.22100 1.000 17.90741 92 MET B N 1
ATOM 1583 C CA . MET B 1 74 ? -14.57500 -38.66300 -15.31700 1.000 17.20469 92 MET B CA 1
ATOM 1584 C C . MET B 1 74 ? -15.29700 -37.58200 -16.09500 1.000 17.72844 92 MET B C 1
ATOM 1585 O O . MET B 1 74 ? -15.93000 -36.70300 -15.50600 1.000 19.62341 92 MET B O 1
ATOM 1590 N N . VAL B 1 75 ? -15.23300 -37.66600 -17.42200 1.000 16.92571 93 VAL B N 1
ATOM 1591 C CA . VAL B 1 75 ? -16.02700 -36.76700 -18.25300 1.000 17.97058 93 VAL B CA 1
ATOM 1592 C C . VAL B 1 75 ? -17.49000 -37.16000 -18.13600 1.000 17.82845 93 VAL B C 1
ATOM 1593 O O . VAL B 1 75 ? -17.84700 -38.32900 -18.33000 1.000 18.16534 93 VAL B O 1
ATOM 1597 N N . LYS B 1 76 ? -18.34700 -36.18900 -17.80700 1.000 15.94665 94 LYS B N 1
ATOM 1598 C CA . LYS B 1 76 ? -19.78100 -36.43900 -17.67700 1.000 18.49432 94 LYS B CA 1
ATOM 1599 C C . LYS B 1 76 ? -20.58400 -35.90300 -18.84900 1.000 20.76302 94 LYS B C 1
ATOM 1600 O O . LYS B 1 76 ? -21.67900 -36.41200 -19.11900 1.000 21.05516 94 LYS B O 1
ATOM 1606 N N . GLN B 1 77 ? -20.06100 -34.90900 -19.55700 1.000 19.18388 95 GLN B N 1
ATOM 1607 C CA . GLN B 1 77 ? -20.77400 -34.30600 -20.67500 1.000 20.13399 95 GLN B CA 1
ATOM 1608 C C . GLN B 1 77 ? -19.77300 -33.48300 -21.46200 1.000 20.13399 95 GLN B C 1
ATOM 1609 O O . GLN B 1 77 ? -18.84800 -32.90000 -20.89400 1.000 22.37637 95 GLN B O 1
ATOM 1615 N N . SER B 1 78 ? -19.93700 -33.46700 -22.78000 1.000 21.09990 96 SER B N 1
ATOM 1616 C CA . SER B 1 78 ? -19.06900 -32.64500 -23.60400 1.000 22.31057 96 SER B CA 1
ATOM 1617 C C . SER B 1 78 ? -19.92600 -31.92200 -24.63000 1.000 25.49253 96 SER B C 1
ATOM 1618 O O . SER B 1 78 ? -20.85400 -32.50500 -25.19300 1.000 24.19764 96 SER B O 1
ATOM 1621 N N . GLY B 1 79 ? -19.64900 -30.63600 -24.82200 1.000 23.24489 97 GLY B N 1
ATOM 1622 C CA . GLY B 1 79 ? -20.45300 -29.82100 -25.70200 1.000 26.82164 97 GLY B CA 1
ATOM 1623 C C . GLY B 1 79 ? -19.85600 -29.77300 -27.07900 1.000 23.93708 97 GLY B C 1
ATOM 1624 O O . GLY B 1 79 ? -18.70800 -30.17700 -27.29200 1.000 21.83683 97 GLY B O 1
ATOM 1625 N N . ALA B 1 80 ? -20.65800 -29.29300 -28.02300 1.000 22.70272 98 ALA B N 1
ATOM 1626 C CA . ALA B 1 80 ? -20.16700 -29.16200 -29.38100 1.000 21.99737 98 ALA B CA 1
ATOM 1627 C C . ALA B 1 80 ? -18.99100 -28.18300 -29.41400 1.000 21.66049 98 ALA B C 1
ATOM 1628 O O . ALA B 1 80 ? -18.91900 -27.25100 -28.60300 1.000 20.20242 98 ALA B O 1
ATOM 1630 N N . PRO B 1 81 ? -18.04200 -28.38600 -30.32200 1.000 22.68430 99 PRO B N 1
ATOM 1631 C CA . PRO B 1 81 ? -16.91600 -27.45500 -30.41300 1.000 21.59469 99 PRO B CA 1
ATOM 1632 C C . PRO B 1 81 ? -17.42600 -26.05900 -30.71700 1.000 21.37098 99 PRO B C 1
ATOM 1633 O O . PRO B 1 81 ? -18.46000 -25.88900 -31.36900 1.000 22.95538 99 PRO B O 1
ATOM 1637 N N . PHE B 1 82 ? -16.69800 -25.05400 -30.23900 1.000 20.84197 100 PHE B N 1
ATOM 1638 C CA . PHE B 1 82 ? -16.97000 -23.67900 -30.62600 1.000 20.04188 100 PHE B CA 1
ATOM 1639 C C . PHE B 1 82 ? -15.67100 -22.99100 -31.01600 1.000 20.19453 100 PHE B C 1
ATOM 1640 O O . PHE B 1 82 ? -14.57400 -23.48800 -30.76100 1.000 24.98457 100 PHE B O 1
ATOM 1648 N N . THR B 1 83 ? -15.81300 -21.84400 -31.66700 1.000 21.28413 101 THR B N 1
ATOM 1649 C CA . THR B 1 83 ? -14.70500 -21.16900 -32.32200 1.000 24.41082 101 THR B CA 1
ATOM 1650 C C . THR B 1 83 ? -14.53900 -19.76500 -31.76100 1.000 24.34766 101 THR B C 1
ATOM 1651 O O . THR B 1 83 ? -15.52200 -19.04300 -31.57100 1.000 31.34850 101 THR B O 1
ATOM 1655 N N . GLN B 1 84 ? -13.29500 -19.38200 -31.50100 1.000 23.63704 102 GLN B N 1
ATOM 1656 C CA . GLN B 1 84 ? -12.94900 -18.07200 -30.98000 1.000 26.44001 102 GLN B CA 1
ATOM 1657 C C . GLN B 1 84 ? -11.77600 -17.52300 -31.77500 1.000 27.98757 102 GLN B C 1
ATOM 1658 O O . GLN B 1 84 ? -11.00100 -18.29300 -32.34800 1.000 29.28246 102 GLN B O 1
ATOM 1664 N N . PRO B 1 85 ? -11.61800 -16.22200 -31.78900 1.000 30.47734 103 PRO B N 1
ATOM 1665 C CA . PRO B 1 85 ? -10.49800 -15.64200 -32.49500 1.000 36.87547 103 PRO B CA 1
ATOM 1666 C C . PRO B 1 85 ? -9.22600 -15.80900 -31.71800 1.000 44.12898 103 PRO B C 1
ATOM 1667 O O . PRO B 1 85 ? -9.22500 -16.03700 -30.54300 1.000 41.14441 103 PRO B O 1
ATOM 1671 N N . GLY B 1 86 ? -8.12800 -15.68300 -32.41100 1.000 51.77463 104 GLY B N 1
ATOM 1672 C CA . GLY B 1 86 ? -6.86100 -15.77200 -31.75100 1.000 61.53369 104 GLY B CA 1
ATOM 1673 C C . GLY B 1 86 ? -6.43400 -14.56000 -30.94200 1.000 66.92118 104 GLY B C 1
ATOM 1674 O O . GLY B 1 86 ? -7.05100 -13.50900 -30.89500 1.000 62.92860 104 GLY B O 1
ATOM 1675 N N . SER B 1 87 ? -5.33300 -14.79800 -30.26500 1.000 75.32745 105 SER B N 1
ATOM 1676 C CA . SER B 1 87 ? -4.58700 -13.88300 -29.43200 1.000 79.68587 105 SER B CA 1
ATOM 1677 C C . SER B 1 87 ? -4.24900 -12.59600 -30.14700 1.000 83.48896 105 SER B C 1
ATOM 1678 O O . SER B 1 87 ? -4.47400 -11.52600 -29.61200 1.000 83.16260 105 SER B O 1
ATOM 1681 N N . VAL B 1 93 ? -7.67600 -18.97800 -35.85400 1.000 42.85251 111 VAL B N 1
ATOM 1682 C CA . VAL B 1 93 ? -8.96500 -19.42900 -35.35800 1.000 37.13603 111 VAL B CA 1
ATOM 1683 C C . VAL B 1 93 ? -8.70100 -20.57800 -34.40000 1.000 31.54326 111 VAL B C 1
ATOM 1684 O O . VAL B 1 93 ? -7.92300 -21.48600 -34.71500 1.000 33.20924 111 VAL B O 1
ATOM 1688 N N . ILE B 1 94 ? -9.30400 -20.51600 -33.21400 1.000 28.92452 112 ILE B N 1
ATOM 1689 C CA . ILE B 1 94 ? -9.09800 -21.51900 -32.17900 1.000 26.90849 112 ILE B CA 1
ATOM 1690 C C . ILE B 1 94 ? -10.39300 -22.29900 -32.02200 1.000 26.77426 112 ILE B C 1
ATOM 1691 O O . ILE B 1 94 ? -11.47100 -21.70600 -31.90000 1.000 26.86638 112 ILE B O 1
ATOM 1696 N N . THR B 1 95 ? -10.29000 -23.62700 -32.04000 1.000 24.20553 113 THR B N 1
ATOM 1697 C CA . THR B 1 95 ? -11.43000 -24.51100 -31.84600 1.000 22.65535 113 THR B CA 1
ATOM 1698 C C . THR B 1 95 ? -11.37200 -25.03500 -30.41900 1.000 21.01305 113 THR B C 1
ATOM 1699 O O . THR B 1 95 ? -10.33800 -25.55800 -29.99300 1.000 23.58704 113 THR B O 1
ATOM 1703 N N . ILE B 1 96 ? -12.47100 -24.88500 -29.67800 1.000 20.29717 114 ILE B N 1
ATOM 1704 C CA . ILE B 1 96 ? -12.48200 -25.20300 -28.25200 1.000 19.80764 114 ILE B CA 1
ATOM 1705 C C . ILE B 1 96 ? -13.53700 -26.25800 -27.97900 1.000 20.67616 114 ILE B C 1
ATOM 1706 O O . ILE B 1 96 ? -14.68300 -26.13400 -28.43100 1.000 23.18699 114 ILE B O 1
ATOM 1711 N N . HIS B 1 97 ? -13.15800 -27.27000 -27.22000 1.000 20.61563 115 HIS B N 1
ATOM 1712 C CA . HIS B 1 97 ? -14.02500 -28.36200 -26.86500 1.000 20.17084 115 HIS B CA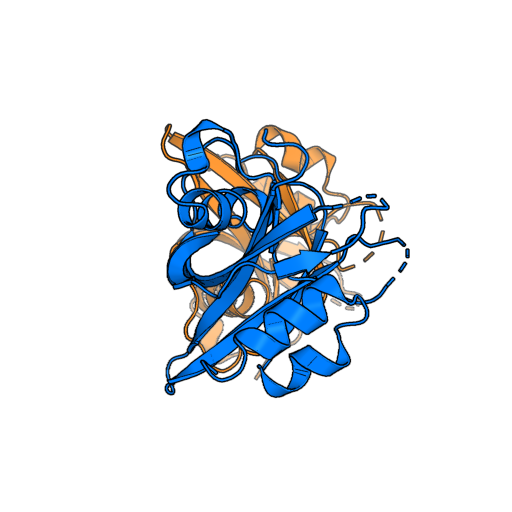 1
ATOM 1713 C C . HIS B 1 97 ? -14.30900 -28.33500 -25.37300 1.000 19.55234 115 HIS B C 1
ATOM 1714 O O . HIS B 1 97 ? -13.44200 -28.62000 -24.61500 1.000 19.93397 115 HIS B O 1
ATOM 1721 N N . PRO B 1 98 ? -15.53300 -27.97800 -24.98500 1.000 18.79699 116 PRO B N 1
ATOM 1722 C CA . PRO B 1 98 ? -15.84600 -27.86500 -23.55400 1.000 17.81529 116 PRO B CA 1
ATOM 1723 C C . PRO B 1 98 ? -16.40100 -29.15800 -22.98100 1.000 21.76840 116 PRO B C 1
ATOM 1724 O O . PRO B 1 98 ? -17.11600 -29.91300 -23.64800 1.000 19.66815 116 PRO B O 1
ATOM 1728 N N . HIS B 1 99 ? -16.06000 -29.39900 -21.70800 1.000 16.18878 117 HIS B N 1
ATOM 1729 C CA . HIS B 1 99 ? -16.44000 -30.62300 -21.01600 1.000 17.99426 117 HIS B CA 1
ATOM 1730 C C . HIS B 1 99 ? -16.85300 -30.29800 -19.59300 1.000 17.65475 117 HIS B C 1
ATOM 1731 O O . HIS B 1 99 ? -16.39800 -29.31800 -18.99800 1.000 19.79974 117 HIS B O 1
ATOM 1738 N N . ILE B 1 100 ? -17.69600 -31.16700 -19.04700 1.000 16.73885 118 ILE B N 1
ATOM 1739 C CA . ILE B 1 100 ? -17.93300 -31.25800 -17.61100 1.000 19.14177 118 ILE B CA 1
ATOM 1740 C C . ILE B 1 100 ? -17.14500 -32.44800 -17.09400 1.000 17.02309 118 ILE B C 1
ATOM 1741 O O . ILE B 1 100 ? -17.27700 -33.56300 -17.62100 1.000 17.65475 118 ILE B O 1
ATOM 1746 N N . VAL B 1 101 ? -16.32000 -32.22200 -16.07000 1.000 17.97321 119 VAL B N 1
ATOM 1747 C CA . VAL B 1 101 ? -15.49700 -33.26700 -15.48200 1.000 17.37050 119 VAL B CA 1
ATOM 1748 C C . VAL B 1 101 ? -15.82900 -33.35000 -14.00100 1.000 17.31260 119 VAL B C 1
ATOM 1749 O O . VAL B 1 101 ? -15.60100 -32.38700 -13.26100 1.000 17.53105 119 VAL B O 1
ATOM 1753 N N . GLN B 1 102 ? -16.36700 -34.49400 -13.57100 1.000 16.52040 120 GLN B N 1
ATOM 1754 C CA . GLN B 1 102 ? -16.48900 -34.76500 -12.14300 1.000 15.99665 120 GLN B CA 1
ATOM 1755 C C . GLN B 1 102 ? -15.13500 -35.22300 -11.61200 1.000 18.33378 120 GLN B C 1
ATOM 1756 O O . GLN B 1 102 ? -14.62400 -36.26200 -12.03900 1.000 20.02345 120 GLN B O 1
ATOM 1762 N N . VAL B 1 103 ? -14.56300 -34.48900 -10.66200 1.000 19.91291 121 VAL B N 1
ATOM 1763 C CA . VAL B 1 103 ? -13.34900 -34.98900 -10.03500 1.000 16.35196 121 VAL B CA 1
ATOM 1764 C C . VAL B 1 103 ? -13.72900 -35.95500 -8.92600 1.000 18.87332 121 VAL B C 1
ATOM 1765 O O . VAL B 1 103 ? -14.71500 -35.75100 -8.19900 1.000 20.72354 121 VAL B O 1
ATOM 1769 N N . GLN B 1 104 ? -12.97900 -37.02900 -8.86700 1.000 17.25996 122 GLN B N 1
ATOM 1770 C CA . GLN B 1 104 ? -13.24700 -38.08900 -7.96600 1.000 18.20218 122 GLN B CA 1
ATOM 1771 C C . GLN B 1 104 ? -12.06700 -38.49100 -7.09700 1.000 30.16677 122 GLN B C 1
ATOM 1772 O O . GLN B 1 104 ? -12.13200 -38.32800 -5.96100 1.000 45.92656 122 GLN B O 1
ATOM 1778 N N . GLU B 1 105 ? -11.05000 -39.08900 -7.65600 1.000 31.07215 123 GLU B N 1
ATOM 1779 C CA . GLU B 1 105 ? -9.89400 -39.54100 -6.88900 1.000 29.54038 123 GLU B CA 1
ATOM 1780 C C . GLU B 1 105 ? -8.73700 -38.57000 -7.07200 1.000 25.62939 123 GLU B C 1
ATOM 1781 O O . GLU B 1 105 ? -8.64700 -37.87500 -8.08900 1.000 26.31895 123 GLU B O 1
ATOM 1787 N N . ALA B 1 106 ? -7.85700 -38.52400 -6.07100 1.000 21.06042 124 ALA B N 1
ATOM 1788 C CA . ALA B 1 106 ? -6.59200 -37.81500 -6.21400 1.000 19.73921 124 ALA B CA 1
ATOM 1789 C C . ALA B 1 106 ? -5.81600 -38.39900 -7.38500 1.000 21.21044 124 ALA B C 1
ATOM 1790 O O . ALA B 1 106 ? -5.81800 -39.61500 -7.60300 1.000 24.38450 124 ALA B O 1
ATOM 1792 N N . SER B 1 107 ? -5.17100 -37.52900 -8.16000 1.000 20.14452 125 SER B N 1
ATOM 1793 C CA . SER B 1 107 ? -4.28300 -38.00500 -9.20900 1.000 21.93421 125 SER B CA 1
ATOM 1794 C C . SER B 1 107 ? -3.04400 -38.64300 -8.62000 1.000 23.35280 125 SER B C 1
ATOM 1795 O O . SER B 1 107 ? -2.48500 -38.15300 -7.63400 1.000 23.29227 125 SER B O 1
ATOM 1798 N N . LYS B 1 108 ? -2.60800 -39.73500 -9.24800 1.000 23.09751 126 LYS B N 1
ATOM 1799 C CA . LYS B 1 108 ? -1.32500 -40.35800 -8.96600 1.000 18.09691 126 LYS B CA 1
ATOM 1800 C C . LYS B 1 108 ? -0.28000 -40.01500 -10.01500 1.000 22.24740 126 LYS B C 1
ATOM 1801 O O . LYS B 1 108 ? 0.82600 -40.54900 -9.96600 1.000 25.34251 126 LYS B O 1
ATOM 1807 N N . SER B 1 109 ? -0.60300 -39.13000 -10.95400 1.000 24.19237 127 SER B N 1
ATOM 1808 C CA . SER B 1 109 ? 0.27800 -38.89400 -12.08400 1.000 25.22934 127 SER B CA 1
ATOM 1809 C C . SER B 1 109 ? 1.52400 -38.14000 -11.62000 1.000 25.12670 127 SER B C 1
ATOM 1810 O O . SER B 1 109 ? 1.42900 -37.09700 -10.96400 1.000 23.35806 127 SER B O 1
ATOM 1813 N N . LYS B 1 110 ? 2.69700 -38.68200 -11.96300 1.000 25.7820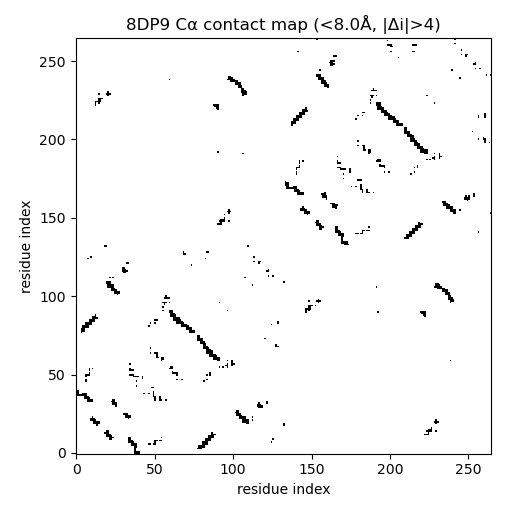4 128 LYS B N 1
ATOM 1814 C CA . LYS B 1 110 ? 3.95500 -38.11400 -11.49000 1.000 28.10863 128 LYS B CA 1
ATOM 1815 C C . LYS B 1 110 ? 4.11500 -36.67300 -11.95700 1.000 31.33270 128 LYS B C 1
ATOM 1816 O O . LYS B 1 110 ? 4.67500 -35.84200 -11.22600 1.000 31.24848 128 LYS B O 1
ATOM 1822 N N . ASP B 1 111 ? 3.60200 -36.36800 -13.16000 1.000 32.10911 129 ASP B N 1
ATOM 1823 C CA . ASP B 1 111 ? 3.57300 -35.01500 -13.71300 1.000 37.37553 129 ASP B CA 1
ATOM 1824 C C . ASP B 1 111 ? 2.98300 -33.99900 -12.74900 1.000 32.99606 129 ASP B C 1
ATOM 1825 O O . ASP B 1 111 ? 3.36000 -32.81900 -12.78300 1.000 39.95216 129 ASP B O 1
ATOM 1830 N N . THR B 1 112 ? 2.02700 -34.41900 -11.92200 1.000 24.45030 130 THR B N 1
ATOM 1831 C CA . THR B 1 112 ? 1.26200 -33.50500 -11.09000 1.000 21.23149 130 THR B CA 1
ATOM 1832 C C . THR B 1 112 ? 1.94200 -33.22700 -9.75700 1.000 20.34718 130 THR B C 1
ATOM 1833 O O . THR B 1 112 ? 1.31400 -32.64300 -8.87000 1.000 22.74483 130 THR B O 1
ATOM 1837 N N . GLU B 1 113 ? 3.20500 -33.62600 -9.59800 1.000 20.22874 131 GLU B N 1
ATOM 1838 C CA . GLU B 1 113 ? 3.90200 -33.34600 -8.35000 1.000 22.41848 131 GLU B CA 1
ATOM 1839 C C . GLU B 1 113 ? 4.19900 -31.86100 -8.18800 1.000 21.98685 131 GLU B C 1
ATOM 1840 O O . GLU B 1 113 ? 4.39700 -31.39700 -7.05900 1.000 24.04762 131 GLU B O 1
ATOM 1846 N N . ASP B 1 114 ? 4.24600 -31.11100 -9.29000 1.000 22.68167 132 ASP B N 1
ATOM 1847 C CA . ASP B 1 114 ? 4.36600 -29.66100 -9.25100 1.000 20.88145 132 ASP B CA 1
ATOM 1848 C C . ASP B 1 114 ? 3.22600 -29.09100 -10.07000 1.000 25.97153 132 ASP B C 1
ATOM 1849 O O . ASP B 1 114 ? 3.06400 -29.46000 -11.23800 1.000 32.85657 132 ASP B O 1
ATOM 1854 N N . THR B 1 115 ? 2.43000 -28.21900 -9.46700 1.000 25.11617 133 THR B N 1
ATOM 1855 C CA . THR B 1 115 ? 1.39400 -27.50500 -10.20100 1.000 23.60809 133 THR B CA 1
ATOM 1856 C C . THR B 1 115 ? 1.72500 -26.02100 -10.25100 1.000 25.49779 133 THR B C 1
ATOM 1857 O O . THR B 1 115 ? 2.55800 -25.51400 -9.49100 1.000 28.39814 133 THR B O 1
ATOM 1861 N N . VAL B 1 116 ? 1.05000 -25.33400 -11.15800 1.000 27.67700 134 VAL B N 1
ATOM 1862 C CA . VAL B 1 116 ? 1.17000 -23.89000 -11.29500 1.000 28.03494 134 VAL B CA 1
ATOM 1863 C C . VAL B 1 116 ? 0.34600 -23.21900 -10.20300 1.000 24.67664 134 VAL B C 1
ATOM 1864 O O . VAL B 1 116 ? -0.81200 -23.58100 -9.97700 1.000 25.92416 134 VAL B O 1
ATOM 1868 N N . LYS B 1 117 ? 0.94500 -22.24200 -9.52400 1.000 25.04774 135 LYS B N 1
ATOM 1869 C CA . LYS B 1 117 ? 0.24100 -21.44300 -8.52600 1.000 27.49277 135 LYS B CA 1
ATOM 1870 C C . LYS B 1 117 ? -1.01900 -20.81500 -9.11300 1.000 27.54014 135 LYS B C 1
ATOM 1871 O O . LYS B 1 117 ? -0.96800 -20.16200 -10.16000 1.000 28.92452 135 LYS B O 1
ATOM 1877 N N . ARG B 1 118 ? -2.15400 -21.01900 -8.43200 1.000 25.17144 136 ARG B N 1
ATOM 1878 C CA . ARG B 1 118 ? -3.44300 -20.48000 -8.85300 1.000 23.79496 136 ARG B CA 1
ATOM 1879 C C . ARG B 1 118 ? -4.29700 -20.19600 -7.62700 1.000 25.24513 136 ARG B C 1
ATOM 1880 O O . ARG B 1 118 ? -4.18500 -20.87600 -6.60100 1.000 27.80070 136 ARG B O 1
ATOM 1888 N N . GLU B 1 119 ? -5.14600 -19.17800 -7.74000 1.000 25.25829 137 GLU B N 1
ATOM 1889 C CA . GLU B 1 119 ? -6.22000 -18.97700 -6.77500 1.000 24.71612 137 GLU B CA 1
ATOM 1890 C C . GLU B 1 119 ? -7.40900 -19.84300 -7.16700 1.000 22.24214 137 GLU B C 1
ATOM 1891 O O . GLU B 1 119 ? -7.80400 -19.86800 -8.33700 1.000 26.76900 137 GLU B O 1
ATOM 1897 N N . PHE B 1 120 ? -7.98200 -20.54700 -6.19100 1.000 22.04475 138 PHE B N 1
ATOM 1898 C CA . PHE B 1 120 ? -9.08000 -21.47200 -6.43200 1.000 21.46310 138 PHE B CA 1
ATOM 1899 C C . PHE B 1 120 ? -10.26400 -21.13600 -5.53100 1.000 20.09978 138 PHE B C 1
ATOM 1900 O O . PHE B 1 120 ? -10.10000 -20.67300 -4.39900 1.000 23.12383 138 PHE B O 1
ATOM 1908 N N . LEU B 1 121 ? -11.45600 -21.41200 -6.04600 1.000 19.37338 139 LEU B N 1
ATOM 1909 C CA . LEU B 1 121 ? -12.72400 -21.14100 -5.38000 1.000 22.23161 139 LEU B CA 1
ATOM 1910 C C . LEU B 1 121 ? -13.70200 -22.23000 -5.78800 1.000 23.15014 139 LEU B C 1
ATOM 1911 O O . LEU B 1 121 ? -13.86300 -22.48300 -6.98400 1.000 25.37146 139 LEU B O 1
ATOM 1916 N N . TRP B 1 122 ? -14.36100 -22.85900 -4.82300 1.000 19.76553 140 TRP B N 1
ATOM 1917 C CA . TRP B 1 122 ? -15.51300 -23.70000 -5.12200 1.000 16.30195 140 TRP B CA 1
ATOM 1918 C C . TRP B 1 122 ? -16.78000 -22.90300 -4.85000 1.000 19.75763 140 TRP B C 1
ATOM 1919 O O . TRP B 1 122 ? -16.87900 -22.20300 -3.83200 1.000 20.56299 140 TRP B O 1
ATOM 1930 N N . VAL B 1 123 ? -17.73900 -22.98800 -5.77800 1.000 20.53930 141 VAL B N 1
ATOM 1931 C CA . VAL B 1 123 ? -18.99000 -22.24500 -5.68800 1.000 22.71062 141 VAL B CA 1
ATOM 1932 C C . VAL B 1 123 ? -20.14900 -23.15500 -6.08200 1.000 23.24752 141 VAL B C 1
ATOM 1933 O O . VAL B 1 123 ? -19.96700 -24.21400 -6.68900 1.000 21.37888 141 VAL B O 1
ATOM 1937 N N . ARG B 1 124 ? -21.36100 -22.72400 -5.72700 1.000 21.92895 142 ARG B N 1
ATOM 1938 C CA . ARG B 1 124 ? -22.54700 -23.41700 -6.20000 1.000 20.94198 142 ARG B CA 1
ATOM 1939 C C . ARG B 1 124 ? -22.79200 -23.07300 -7.66700 1.000 22.96854 142 ARG B C 1
ATOM 1940 O O . ARG B 1 124 ? -22.42900 -21.98500 -8.12300 1.000 23.22121 142 ARG B O 1
ATOM 1948 N N . PRO B 1 125 ? -23.38000 -23.99600 -8.43300 1.000 22.31583 143 PRO B N 1
ATOM 1949 C CA . PRO B 1 125 ? -23.64000 -23.69300 -9.85200 1.000 21.13674 143 PRO B CA 1
ATOM 1950 C C . PRO B 1 125 ? -24.34700 -22.37000 -10.06500 1.000 26.59003 143 PRO B C 1
ATOM 1951 O O . PRO B 1 125 ? -24.03900 -21.66400 -11.03400 1.000 30.00360 143 PRO B O 1
ATOM 1955 N N . SER B 1 126 ? -25.26200 -21.99200 -9.16200 1.000 27.77701 144 SER B N 1
ATOM 1956 C CA . SER B 1 126 ? -26.01700 -20.75500 -9.33500 1.000 26.86901 144 SER B CA 1
ATOM 1957 C C . SER B 1 126 ? -25.13900 -19.51400 -9.22900 1.000 27.26643 144 SER B C 1
ATOM 1958 O O . SER B 1 126 ? -25.57900 -18.42600 -9.62700 1.000 34.64363 144 SER B O 1
ATOM 1961 N N . GLU B 1 127 ? -23.91900 -19.64600 -8.70100 1.000 24.71612 145 GLU B N 1
ATOM 1962 C CA . GLU B 1 127 ? -23.00800 -18.51400 -8.56000 1.000 23.03960 145 GLU B CA 1
ATOM 1963 C C . GLU B 1 127 ? -21.98500 -18.41200 -9.67900 1.000 26.21104 145 GLU B C 1
ATOM 1964 O O . GLU B 1 127 ? -21.23100 -17.43300 -9.71200 1.000 28.37445 145 GLU B O 1
ATOM 1970 N N . VAL B 1 128 ? -21.93800 -19.38700 -10.58700 1.000 26.28210 146 VAL B N 1
ATOM 1971 C CA . VAL B 1 128 ? -20.85100 -19.45800 -11.55900 1.000 23.61862 146 VAL B CA 1
ATOM 1972 C C . VAL B 1 128 ? -20.92400 -18.31100 -12.56200 1.000 24.82403 146 VAL B C 1
ATOM 1973 O O . VAL B 1 128 ? -19.92800 -17.61700 -12.79700 1.000 25.81099 146 VAL B O 1
ATOM 1977 N N . ARG B 1 129 ? -22.09300 -18.10300 -13.17900 1.000 28.09547 147 ARG B N 1
ATOM 1978 C CA . ARG B 1 129 ? -22.19000 -17.15500 -14.28600 1.000 28.88241 147 ARG B CA 1
ATOM 1979 C C . ARG B 1 129 ? -21.66100 -15.77900 -13.89600 1.000 31.05372 147 ARG B C 1
ATOM 1980 O O . ARG B 1 129 ? -20.91500 -15.15000 -14.65400 1.000 32.11701 147 ARG B O 1
ATOM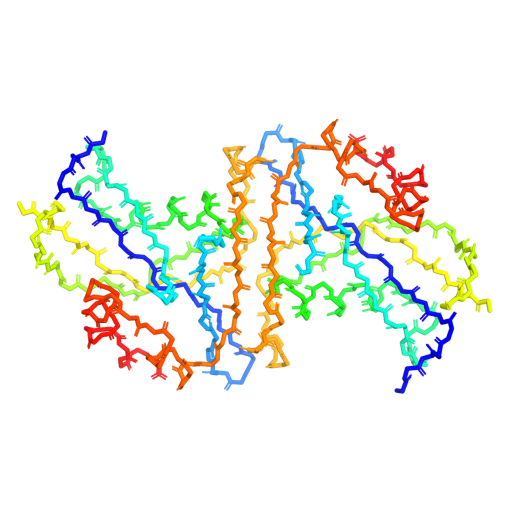 1988 N N . SER B 1 130 ? -22.03600 -15.29400 -12.71200 1.000 32.15386 148 SER B N 1
ATOM 1989 C CA . SER B 1 130 ? -21.64700 -13.94200 -12.32500 1.000 34.83576 148 SER B CA 1
ATOM 1990 C C . SER B 1 130 ? -20.14300 -13.79500 -12.12300 1.000 33.30136 148 SER B C 1
ATOM 1991 O O . SER B 1 130 ? -19.65400 -12.66000 -12.07700 1.000 36.47543 148 SER B O 1
ATOM 1994 N N . LYS B 1 131 ? -19.40900 -14.90000 -12.00300 1.000 31.26164 149 LYS B N 1
ATOM 1995 C CA . LYS B 1 131 ? -17.96200 -14.88300 -11.83700 1.000 29.54302 149 LYS B CA 1
ATOM 1996 C C . LYS B 1 131 ? -17.20100 -14.98400 -13.15100 1.000 30.82475 149 LYS B C 1
ATOM 1997 O O . LYS B 1 131 ? -15.96800 -14.89500 -13.14000 1.000 31.12215 149 LYS B O 1
ATOM 2003 N N . LEU B 1 132 ? -17.89500 -15.16600 -14.27300 1.000 30.02992 150 LEU B N 1
ATOM 2004 C CA . LEU B 1 132 ? -17.25900 -15.36600 -15.56800 1.000 27.89808 150 LEU B CA 1
ATOM 2005 C C . LEU B 1 132 ? -17.23000 -14.05500 -16.33800 1.000 32.93290 150 LEU B C 1
ATOM 2006 O O . LEU B 1 132 ? -18.27200 -13.41300 -16.52000 1.000 38.47830 150 LEU B O 1
ATOM 2011 N N . GLN B 1 133 ? -16.04200 -13.66200 -16.78900 1.000 29.35615 151 GLN B N 1
ATOM 2012 C CA . GLN B 1 133 ? -15.87500 -12.49000 -17.64000 1.000 32.23808 151 GLN B CA 1
ATOM 2013 C C . GLN B 1 133 ? -15.34700 -12.81100 -19.02600 1.000 34.64626 151 GLN B C 1
ATOM 2014 O O . GLN B 1 133 ? -15.60000 -12.04000 -19.95200 1.000 39.95742 151 GLN B O 1
ATOM 2020 N N . ARG B 1 134 ? -14.63200 -13.91800 -19.19700 1.000 30.17730 152 ARG B N 1
ATOM 2021 C CA . ARG B 1 134 ? -14.02500 -14.24200 -20.48100 1.000 30.15888 152 ARG B CA 1
ATOM 2022 C C . ARG B 1 134 ? -15.02200 -14.93300 -21.40100 1.000 31.39324 152 ARG B C 1
ATOM 2023 O O . ARG B 1 134 ? -15.76400 -15.82500 -20.98000 1.000 30.31416 152 ARG B O 1
ATOM 2031 N N . ALA B 1 135 ? -15.00900 -14.52600 -22.67600 1.000 30.19046 153 ALA B N 1
ATOM 2032 C CA . ALA B 1 135 ? -15.98600 -15.02200 -23.64100 1.000 27.90861 153 ALA B CA 1
ATOM 2033 C C . ALA B 1 135 ? -15.98000 -16.54700 -23.73500 1.000 26.25315 153 ALA B C 1
ATOM 2034 O O . ALA B 1 135 ? -17.04700 -17.17200 -23.76600 1.000 25.79783 153 ALA B O 1
ATOM 2036 N N . GLU B 1 136 ? -14.79400 -17.16700 -23.79300 1.000 26.86638 154 GLU B N 1
ATOM 2037 C CA . GLU B 1 136 ? -14.74300 -18.62000 -23.96200 1.000 24.48451 154 GLU B CA 1
ATOM 2038 C C . GLU B 1 136 ? -15.28500 -19.35300 -22.74000 1.000 24.35292 154 GLU B C 1
ATOM 2039 O O . GLU B 1 136 ? -15.84800 -20.44600 -22.87900 1.000 24.77402 154 GLU B O 1
ATOM 2045 N N . MET B 1 137 ? -15.12300 -18.78100 -21.54300 1.000 22.40532 155 MET B N 1
ATOM 2046 C CA . MET B 1 137 ? -15.71300 -19.39300 -20.35500 1.000 23.37122 155 MET B CA 1
ATOM 2047 C C . MET B 1 137 ? -17.22300 -19.22800 -20.34800 1.000 26.34000 155 MET B C 1
ATOM 2048 O O . MET B 1 137 ? -17.95400 -20.17600 -20.03900 1.000 24.84245 155 MET B O 1
ATOM 2053 N N . ILE B 1 138 ? -17.70400 -1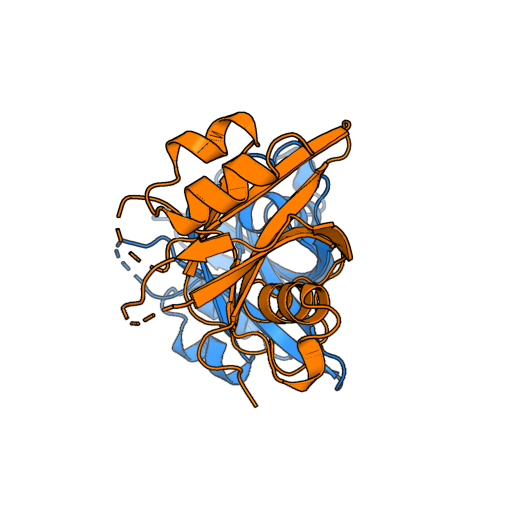8.03100 -20.69100 1.000 23.49492 156 ILE B N 1
ATOM 2054 C CA . ILE B 1 138 ? -19.14000 -17.80700 -20.80900 1.000 22.42374 156 ILE B CA 1
ATOM 2055 C C . ILE B 1 138 ? -19.74000 -18.76300 -21.83200 1.000 25.47937 156 ILE B C 1
ATOM 2056 O O . ILE B 1 138 ? -20.79100 -19.37300 -21.59200 1.000 23.61599 156 ILE B O 1
ATOM 2061 N N . GLN B 1 139 ? -19.06400 -18.93400 -22.97400 1.000 22.55534 157 GLN B N 1
ATOM 2062 C CA . GLN B 1 139 ? -19.58400 -19.81800 -24.01300 1.000 22.00001 157 GLN B CA 1
ATOM 2063 C C . GLN B 1 139 ? -19.63700 -21.26100 -23.52400 1.000 22.83695 157 GLN B C 1
ATOM 2064 O O . GLN B 1 139 ? -20.62900 -21.96200 -23.75100 1.000 23.56862 157 GLN B O 1
ATOM 2070 N N . ALA B 1 140 ? -18.58100 -21.72200 -22.84100 1.000 21.45257 158 ALA B N 1
ATOM 2071 C CA . ALA B 1 140 ? -18.57200 -23.08700 -22.32400 1.000 22.20793 158 ALA B CA 1
ATOM 2072 C C . ALA B 1 140 ? -19.70100 -23.29700 -21.32300 1.000 23.42912 158 ALA B C 1
ATOM 2073 O O . ALA B 1 140 ? -20.40600 -24.31400 -21.36700 1.000 22.11055 158 ALA B O 1
ATOM 2075 N N . TRP B 1 141 ? -19.88500 -22.33600 -20.41200 1.000 21.89210 159 TRP B N 1
ATOM 2076 C CA . TRP B 1 141 ? -20.96300 -22.42500 -19.43600 1.000 19.94976 159 TRP B CA 1
ATOM 2077 C C . TRP B 1 141 ? -22.32700 -22.38500 -20.11300 1.000 19.64709 159 TRP B C 1
ATOM 2078 O O . TRP B 1 141 ? -23.22200 -23.15300 -19.75300 1.000 23.07645 159 TRP B O 1
ATOM 2089 N N . ASP B 1 142 ? -22.50200 -21.49900 -21.09900 1.000 22.89748 160 ASP B N 1
ATOM 2090 C CA . ASP B 1 142 ? -23.77400 -21.43200 -21.81200 1.000 21.66839 160 ASP B CA 1
ATOM 2091 C C . ASP B 1 142 ? -24.13100 -22.77500 -22.44000 1.000 23.65810 160 ASP B C 1
ATOM 2092 O O . ASP B 1 142 ? -25.30300 -23.17600 -22.43900 1.000 24.86614 160 ASP B O 1
ATOM 2097 N N . GLN B 1 143 ? -23.13600 -23.48000 -22.99400 1.000 21.95263 161 GLN B N 1
ATOM 2098 C CA . GLN B 1 143 ? -23.40700 -24.75900 -23.64200 1.000 20.87356 161 GLN B CA 1
ATOM 2099 C C . GLN B 1 143 ? -23.71600 -25.86700 -22.63900 1.000 19.46286 161 GLN B C 1
ATOM 2100 O O . GLN B 1 143 ? -24.51400 -26.76400 -22.93800 1.000 21.40257 161 GLN B O 1
ATOM 2106 N N . LEU B 1 144 ? -23.10800 -25.83100 -21.45300 1.000 19.80501 162 LEU B N 1
ATOM 2107 C CA . LEU B 1 144 ? -23.12800 -26.98400 -20.57300 1.000 18.88647 162 LEU B CA 1
ATOM 2108 C C . LEU B 1 144 ? -23.83400 -26.76500 -19.24200 1.000 20.63142 162 LEU B C 1
ATOM 2109 O O . LEU B 1 144 ? -24.02100 -27.74000 -18.50500 1.000 22.69746 162 LEU B O 1
ATOM 2114 N N . HIS B 1 145 ? -24.26200 -25.54300 -18.92000 1.000 19.96555 163 HIS B N 1
ATOM 2115 C CA . HIS B 1 145 ? -24.74000 -25.28500 -17.55900 1.000 20.47351 163 HIS B CA 1
ATOM 2116 C C . HIS B 1 145 ? -25.97000 -26.10700 -17.19400 1.000 22.16582 163 HIS B C 1
ATOM 2117 O O . HIS B 1 145 ? -26.22500 -26.31100 -16.00000 1.000 22.39479 163 HIS B O 1
ATOM 2124 N N . SER B 1 146 ? -26.74600 -26.57800 -18.17900 1.000 22.55534 164 SER B N 1
ATOM 2125 C CA . SER B 1 146 ? -27.96900 -27.30400 -17.84900 1.000 23.30279 164 SER B CA 1
ATOM 2126 C C . SER B 1 146 ? -27.71000 -28.69800 -17.28200 1.000 21.95263 164 SER B C 1
ATOM 2127 O O . SER B 1 146 ? -28.65600 -29.33300 -16.80100 1.000 24.95826 164 SER B O 1
ATOM 2130 N N . PHE B 1 147 ? -26.46400 -29.12300 -17.26200 1.000 21.20517 165 PHE B N 1
ATOM 2131 C CA . PHE B 1 147 ? -26.11100 -30.35900 -16.62300 1.000 23.62915 165 PHE B CA 1
ATOM 2132 C C . PHE B 1 147 ? -26.38900 -30.21500 -15.13000 1.000 20.64458 165 PHE B C 1
ATOM 2133 O O . PHE B 1 147 ? -26.80000 -31.13800 -14.50100 1.000 26.52423 165 PHE B O 1
ATOM 2141 N N A PHE B 1 148 ? -26.18400 -29.01100 -14.60700 0.500 11.49612 166 PHE B N 1
ATOM 2142 N N B PHE B 1 148 ? -26.18900 -29.00900 -14.62400 0.500 11.49612 166 PHE B N 1
ATOM 2143 C CA A PHE B 1 148 ? -26.41700 -28.73600 -13.19400 0.500 15.33342 166 PHE B CA 1
ATOM 2144 C CA B PHE B 1 148 ? -26.39700 -28.73400 -13.22700 0.500 15.33342 166 PHE B CA 1
ATOM 2145 C C A PHE B 1 148 ? -27.85900 -28.30500 -12.94800 0.500 19.32074 166 PHE B C 1
ATOM 2146 C C B PHE B 1 148 ? -27.85000 -28.38100 -12.91600 0.500 19.32074 166 PHE B C 1
ATOM 2147 O O A PHE B 1 148 ? -28.55300 -27.86900 -13.86800 0.500 20.10504 166 PHE B O 1
ATOM 2148 O O B PHE B 1 148 ? -28.14900 -28.11100 -11.77500 0.500 20.10504 166 PHE B O 1
#